Protein AF-A0A2N2PK06-F1 (afdb_monomer)

Mean predicted aligned error: 3.9 Å

Structure (mmCIF, N/CA/C/O backbone):
data_AF-A0A2N2PK06-F1
#
_entry.id   AF-A0A2N2PK06-F1
#
loop_
_atom_site.group_PDB
_atom_site.id
_atom_site.type_symbol
_atom_site.label_atom_id
_atom_site.label_alt_id
_atom_site.label_comp_id
_atom_site.label_asym_id
_atom_site.label_entity_id
_atom_site.label_seq_id
_atom_site.pdbx_PDB_ins_code
_atom_site.Cartn_x
_atom_site.Cartn_y
_atom_site.Cartn_z
_atom_site.occupancy
_atom_site.B_iso_or_equiv
_atom_site.auth_seq_id
_atom_site.auth_comp_id
_atom_site.auth_asym_id
_atom_site.auth_atom_id
_atom_site.pdbx_PDB_model_num
ATOM 1 N N . MET A 1 1 ? -6.862 0.614 -22.448 1.00 56.81 1 MET A N 1
ATOM 2 C CA . MET A 1 1 ? -7.844 0.444 -21.357 1.00 56.81 1 MET A CA 1
ATOM 3 C C . MET A 1 1 ? -7.690 1.658 -20.465 1.00 56.81 1 MET A C 1
ATOM 5 O O . MET A 1 1 ? -6.558 2.108 -20.340 1.00 56.81 1 MET A O 1
ATOM 9 N N . MET A 1 2 ? -8.774 2.258 -19.974 1.00 68.62 2 MET A N 1
ATOM 10 C CA . MET A 1 2 ? -8.626 3.458 -19.142 1.00 68.62 2 MET A CA 1
ATOM 11 C C . MET A 1 2 ? -8.129 3.042 -17.756 1.00 68.62 2 MET A C 1
ATOM 13 O O . MET A 1 2 ? -8.439 1.945 -17.298 1.00 68.62 2 MET A O 1
ATOM 17 N N . ILE A 1 3 ? -7.383 3.913 -17.079 1.00 75.50 3 ILE A N 1
ATOM 18 C CA . ILE A 1 3 ? -6.838 3.618 -15.745 1.00 75.50 3 ILE A CA 1
ATOM 19 C C . ILE A 1 3 ? -7.927 3.256 -14.718 1.00 75.50 3 ILE A C 1
ATOM 21 O O . ILE A 1 3 ? -7.691 2.422 -13.856 1.00 75.50 3 ILE A O 1
ATOM 25 N N . TYR A 1 4 ? -9.139 3.799 -14.860 1.00 77.56 4 TYR A N 1
ATOM 26 C CA . TYR A 1 4 ? -10.282 3.465 -14.004 1.00 77.56 4 TYR A CA 1
ATOM 27 C C . TYR A 1 4 ? -10.732 2.005 -14.142 1.00 77.56 4 TYR A C 1
ATOM 29 O O . TYR A 1 4 ? -10.908 1.336 -13.131 1.00 77.56 4 TYR A O 1
ATOM 37 N N . ASP A 1 5 ? -10.823 1.480 -15.372 1.00 82.06 5 ASP A N 1
ATOM 38 C CA . ASP A 1 5 ? -11.193 0.073 -15.605 1.00 82.06 5 ASP A CA 1
ATOM 39 C C . ASP A 1 5 ? -10.172 -0.878 -14.950 1.00 82.06 5 ASP A C 1
ATOM 41 O O . ASP A 1 5 ? -10.513 -1.945 -14.446 1.00 82.06 5 ASP A O 1
ATOM 45 N N . LEU A 1 6 ? -8.901 -0.469 -14.951 1.00 85.69 6 LEU A N 1
ATOM 46 C CA . LEU A 1 6 ? -7.800 -1.219 -14.357 1.00 85.69 6 LEU A CA 1
ATOM 47 C C . LEU A 1 6 ? -7.782 -1.166 -12.823 1.00 85.69 6 LEU A C 1
ATOM 49 O O . LEU A 1 6 ? -7.367 -2.134 -12.189 1.00 85.69 6 LEU A O 1
ATOM 53 N N . LEU A 1 7 ? -8.209 -0.050 -12.228 1.00 89.62 7 LEU A N 1
ATOM 54 C CA . LEU A 1 7 ? -8.360 0.074 -10.777 1.00 89.62 7 LEU A CA 1
ATOM 55 C C . LEU A 1 7 ? -9.526 -0.783 -10.269 1.00 89.62 7 LEU A C 1
ATOM 57 O O . LEU A 1 7 ? -9.396 -1.422 -9.227 1.00 89.62 7 LEU A O 1
ATOM 61 N N . ASP A 1 8 ? -10.619 -0.865 -11.030 1.00 89.06 8 ASP A N 1
ATOM 62 C CA . ASP A 1 8 ? -11.722 -1.785 -10.735 1.00 89.06 8 ASP A CA 1
ATOM 63 C C . ASP A 1 8 ? -11.271 -3.250 -10.835 1.00 89.06 8 ASP A C 1
ATOM 65 O O . ASP A 1 8 ? -11.630 -4.078 -9.995 1.00 89.06 8 ASP A O 1
ATOM 69 N N . GLU A 1 9 ? -10.455 -3.592 -11.838 1.00 92.25 9 GLU A N 1
ATOM 70 C CA . GLU A 1 9 ? -9.854 -4.926 -11.942 1.00 92.25 9 GLU A CA 1
ATOM 71 C C . GLU A 1 9 ? -8.963 -5.234 -10.730 1.00 92.25 9 GLU A C 1
ATOM 73 O O . GLU A 1 9 ? -9.115 -6.291 -10.120 1.00 92.25 9 GLU A O 1
ATOM 78 N N . LEU A 1 10 ? -8.110 -4.286 -10.328 1.00 93.75 10 LEU A N 1
ATOM 79 C CA . LEU A 1 10 ? -7.227 -4.432 -9.168 1.00 93.75 10 LEU A CA 1
ATOM 80 C C . LEU A 1 10 ? -7.991 -4.631 -7.868 1.00 93.75 10 LEU A C 1
ATOM 82 O O . LEU A 1 10 ? -7.611 -5.474 -7.058 1.00 93.75 10 LEU A O 1
ATOM 86 N N . LYS A 1 11 ? -9.083 -3.890 -7.683 1.00 92.06 11 LYS A N 1
ATOM 87 C CA . LYS A 1 11 ? -9.961 -4.067 -6.531 1.00 92.06 11 LYS A CA 1
ATOM 88 C C . LYS A 1 11 ? -10.514 -5.492 -6.470 1.00 92.06 11 LYS A C 1
ATOM 90 O O . LYS A 1 11 ? -10.478 -6.109 -5.415 1.00 92.06 11 LYS A O 1
ATOM 95 N N . ASN A 1 12 ? -10.988 -6.034 -7.592 1.00 92.12 12 ASN A N 1
ATOM 96 C CA . ASN A 1 12 ? -11.491 -7.410 -7.630 1.00 92.12 12 ASN A CA 1
ATOM 97 C C . ASN A 1 12 ? -10.378 -8.432 -7.359 1.00 92.12 12 ASN A C 1
ATOM 99 O O . ASN A 1 12 ? -10.562 -9.344 -6.555 1.00 92.12 12 ASN A O 1
ATOM 103 N N . ASP A 1 13 ? -9.208 -8.255 -7.976 1.00 95.12 13 ASP A N 1
ATOM 104 C CA . ASP A 1 13 ? -8.059 -9.134 -7.753 1.00 95.12 13 ASP A CA 1
ATOM 105 C C . ASP A 1 13 ? -7.622 -9.164 -6.289 1.00 95.12 13 ASP A C 1
ATOM 107 O O . ASP A 1 13 ? -7.200 -10.207 -5.804 1.00 95.12 13 ASP A O 1
ATOM 111 N N . LEU A 1 14 ? -7.731 -8.043 -5.578 1.00 92.19 14 LEU A N 1
ATOM 112 C CA . LEU A 1 14 ? -7.381 -7.943 -4.164 1.00 92.19 14 LEU A CA 1
ATOM 113 C C . LEU A 1 14 ? -8.222 -8.876 -3.281 1.00 92.19 14 LEU A C 1
ATOM 115 O O . LEU A 1 14 ? -7.727 -9.369 -2.272 1.00 92.19 14 LEU A O 1
ATOM 119 N N . HIS A 1 15 ? -9.469 -9.148 -3.675 1.00 88.25 15 HIS A N 1
ATOM 120 C CA . HIS A 1 15 ? -10.349 -10.096 -2.988 1.00 88.25 15 HIS A CA 1
ATOM 121 C C . HIS A 1 15 ? -10.140 -11.549 -3.439 1.00 88.25 15 HIS A C 1
ATOM 123 O O . HIS A 1 15 ? -10.452 -12.479 -2.695 1.00 88.25 15 HIS A O 1
ATOM 129 N N . GLU A 1 16 ? -9.659 -11.763 -4.666 1.00 92.38 16 GLU A N 1
ATOM 130 C CA . GLU A 1 16 ? -9.544 -13.095 -5.273 1.00 92.38 16 GLU A CA 1
ATOM 131 C C . GLU A 1 16 ? -8.140 -13.707 -5.168 1.00 92.38 16 GLU A C 1
ATOM 133 O O . GLU A 1 16 ? -7.993 -14.932 -5.245 1.00 92.38 16 GLU A O 1
ATOM 138 N N . LEU A 1 17 ? -7.106 -12.876 -5.031 1.00 95.62 17 LEU A N 1
ATOM 139 C CA . LEU A 1 17 ? -5.709 -13.276 -5.122 1.00 95.62 17 LEU A CA 1
ATOM 140 C C . LEU A 1 17 ? -4.972 -13.077 -3.802 1.00 95.62 17 LEU A C 1
ATOM 142 O O . LEU A 1 17 ? -5.026 -12.032 -3.166 1.00 95.62 17 LEU A O 1
ATOM 146 N N . GLU A 1 18 ? -4.160 -14.073 -3.469 1.00 95.31 18 GLU A N 1
ATOM 147 C CA . GLU A 1 18 ? -3.148 -13.947 -2.425 1.00 95.31 18 GLU A CA 1
ATOM 148 C C . GLU A 1 18 ? -2.080 -12.903 -2.821 1.00 95.31 18 GLU A C 1
ATOM 150 O O . GLU A 1 18 ? -1.787 -12.753 -4.016 1.00 95.31 18 GLU A O 1
ATOM 155 N N . PRO A 1 19 ? -1.405 -12.254 -1.852 1.00 95.19 19 PRO A N 1
ATOM 156 C CA . PRO A 1 19 ? -0.449 -11.171 -2.113 1.00 95.19 19 PRO A CA 1
ATOM 157 C C . PRO A 1 19 ? 0.627 -11.488 -3.167 1.00 95.19 19 PRO A C 1
ATOM 159 O O . PRO A 1 19 ? 0.918 -10.670 -4.040 1.00 95.19 19 PRO A O 1
ATOM 162 N N . ASP A 1 20 ? 1.197 -12.698 -3.137 1.00 96.19 20 ASP A N 1
ATOM 163 C CA . ASP A 1 20 ? 2.213 -13.128 -4.111 1.00 96.19 20 ASP A CA 1
ATOM 164 C C . ASP A 1 20 ? 1.641 -13.260 -5.535 1.00 96.19 20 ASP A C 1
ATOM 166 O O . ASP A 1 20 ? 2.325 -12.968 -6.520 1.00 96.19 20 ASP A O 1
ATOM 170 N N . ALA A 1 21 ? 0.389 -13.712 -5.658 1.00 97.75 21 ALA A N 1
ATOM 171 C CA . ALA A 1 21 ? -0.287 -13.872 -6.942 1.00 97.75 21 ALA A CA 1
ATOM 172 C C . ALA A 1 21 ? -0.714 -12.518 -7.523 1.00 97.75 21 ALA A C 1
ATOM 174 O O . ALA A 1 21 ? -0.578 -12.310 -8.732 1.00 97.7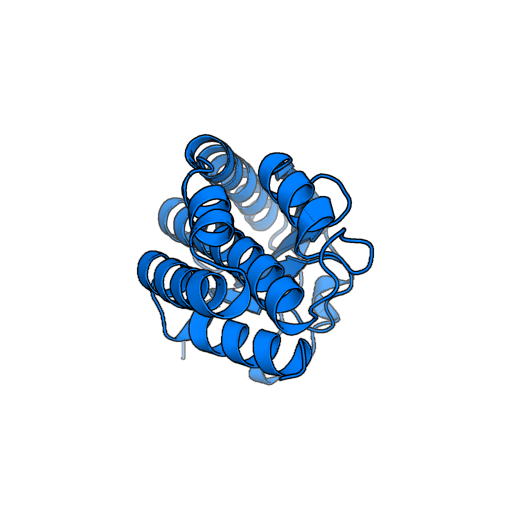5 21 ALA A O 1
ATOM 175 N N . LEU A 1 22 ? -1.152 -11.593 -6.662 1.00 97.38 22 LEU A N 1
ATOM 176 C CA . LEU A 1 22 ? -1.436 -10.207 -7.022 1.00 97.38 22 LEU A CA 1
ATOM 177 C C . LEU A 1 22 ? -0.188 -9.543 -7.621 1.00 97.38 22 LEU A C 1
ATOM 179 O O . LEU A 1 22 ? -0.215 -9.072 -8.759 1.00 97.38 22 LEU A O 1
ATOM 183 N N . GLU A 1 23 ? 0.946 -9.587 -6.912 1.00 97.62 23 GLU A N 1
ATOM 184 C CA . GLU A 1 23 ? 2.202 -9.017 -7.418 1.00 97.62 23 GLU A CA 1
ATOM 185 C C . GLU A 1 23 ? 2.642 -9.659 -8.739 1.00 97.62 23 GLU A C 1
ATOM 187 O O . GLU A 1 23 ? 3.086 -8.951 -9.643 1.00 97.62 23 GLU A O 1
ATOM 192 N N . ALA A 1 24 ? 2.500 -10.980 -8.884 1.00 98.12 24 ALA A N 1
ATOM 193 C CA . ALA A 1 24 ? 2.868 -11.676 -10.114 1.00 98.12 24 ALA A CA 1
ATOM 194 C C . ALA A 1 24 ? 2.003 -11.258 -11.317 1.00 98.12 24 ALA A C 1
ATOM 196 O O . ALA A 1 24 ? 2.538 -11.088 -12.417 1.00 98.12 24 ALA A O 1
ATOM 197 N N . LYS A 1 25 ? 0.690 -11.065 -11.121 1.00 98.19 25 LYS A N 1
ATOM 198 C CA . LYS A 1 25 ? -0.225 -10.603 -12.178 1.00 98.19 25 LYS A CA 1
ATOM 199 C C . LYS A 1 25 ? 0.197 -9.228 -12.697 1.00 98.19 25 LYS A C 1
ATOM 201 O O . LYS A 1 25 ? 0.384 -9.051 -13.901 1.00 98.19 25 LYS A O 1
ATOM 206 N N . TYR A 1 26 ? 0.401 -8.278 -11.788 1.00 98.12 26 TYR A N 1
ATOM 207 C CA . TYR A 1 26 ? 0.741 -6.905 -12.160 1.00 98.12 26 TYR A CA 1
ATOM 208 C C . TYR A 1 26 ? 2.190 -6.737 -12.621 1.00 98.12 26 TYR A C 1
ATOM 210 O O . TYR A 1 26 ? 2.461 -5.881 -13.462 1.00 98.12 26 TYR A O 1
ATOM 218 N N . HIS A 1 27 ? 3.105 -7.601 -12.177 1.00 98.38 27 HIS A N 1
ATOM 219 C CA . HIS A 1 27 ? 4.428 -7.711 -12.787 1.00 98.38 27 HIS A CA 1
ATOM 220 C C . HIS A 1 27 ? 4.324 -8.079 -14.270 1.00 98.38 27 HIS A C 1
ATOM 222 O O . HIS A 1 27 ? 4.915 -7.396 -15.099 1.00 98.38 27 HIS A O 1
ATOM 228 N N . GLY A 1 28 ? 3.554 -9.121 -14.611 1.00 98.19 28 GLY A N 1
ATOM 229 C CA . GLY A 1 28 ? 3.358 -9.539 -16.004 1.00 98.19 28 GLY A CA 1
ATOM 230 C C . GLY A 1 28 ? 2.741 -8.434 -16.864 1.00 98.19 28 GLY A C 1
ATOM 231 O O . GLY A 1 28 ? 3.217 -8.165 -17.961 1.00 98.19 28 GLY A O 1
ATOM 232 N N . MET A 1 29 ? 1.753 -7.715 -16.325 1.00 96.81 29 MET A N 1
ATOM 233 C CA . MET A 1 29 ? 1.171 -6.547 -16.995 1.00 96.81 29 MET A CA 1
ATOM 234 C C . MET A 1 29 ? 2.213 -5.448 -17.252 1.00 96.81 29 MET A C 1
ATOM 236 O O . MET A 1 29 ? 2.288 -4.908 -18.353 1.00 96.81 29 MET A O 1
ATOM 240 N N . ALA A 1 30 ? 3.055 -5.134 -16.263 1.00 97.50 30 ALA A N 1
ATOM 241 C CA . ALA A 1 30 ? 4.141 -4.174 -16.438 1.00 97.50 30 ALA A CA 1
ATOM 242 C C . ALA A 1 30 ? 5.208 -4.670 -17.432 1.00 97.50 30 ALA A C 1
ATOM 244 O O . ALA A 1 30 ? 5.785 -3.859 -18.156 1.00 97.50 30 ALA A O 1
ATOM 245 N N . GLU A 1 31 ? 5.482 -5.975 -17.503 1.00 97.88 31 GLU A N 1
ATOM 246 C CA . GLU A 1 31 ? 6.389 -6.544 -18.508 1.00 97.88 31 GLU A CA 1
ATOM 247 C C . GLU A 1 31 ? 5.849 -6.366 -19.928 1.00 97.88 31 GLU A C 1
ATOM 249 O O . GLU A 1 31 ? 6.617 -5.995 -20.820 1.00 97.88 31 GLU A O 1
ATOM 254 N N . ASP A 1 32 ? 4.553 -6.602 -20.122 1.00 97.00 32 ASP A N 1
ATOM 255 C CA . ASP A 1 32 ? 3.893 -6.522 -21.424 1.00 97.00 32 ASP A CA 1
ATOM 256 C C . ASP A 1 32 ? 3.738 -5.070 -21.909 1.00 97.00 32 ASP A C 1
ATOM 258 O O . ASP A 1 32 ? 4.026 -4.778 -23.073 1.00 97.00 32 ASP A O 1
ATOM 262 N N . GLU A 1 33 ? 3.338 -4.153 -21.022 1.00 95.38 33 GLU A N 1
ATOM 263 C CA . GLU A 1 33 ? 2.988 -2.772 -21.388 1.00 95.38 33 GLU A CA 1
ATOM 264 C C . GLU A 1 33 ? 4.160 -1.784 -21.231 1.00 95.38 33 GLU A C 1
ATOM 266 O O . GLU A 1 33 ? 4.342 -0.897 -22.064 1.00 95.38 33 GLU A O 1
ATOM 271 N N . ALA A 1 34 ? 4.992 -1.940 -20.194 1.00 95.31 34 ALA A N 1
ATOM 272 C CA . ALA A 1 34 ? 6.128 -1.051 -19.905 1.00 95.31 34 ALA A CA 1
ATOM 273 C C . ALA A 1 34 ? 7.497 -1.683 -20.225 1.00 95.31 34 ALA A C 1
ATOM 275 O O . ALA A 1 34 ? 8.536 -1.011 -20.220 1.00 95.31 34 ALA A O 1
ATOM 276 N N . GLY A 1 35 ? 7.522 -2.979 -20.538 1.00 97.19 35 GLY A N 1
ATOM 277 C CA . GLY A 1 35 ? 8.720 -3.725 -20.888 1.00 97.19 35 GLY A CA 1
ATOM 278 C C . GLY A 1 35 ? 9.453 -4.329 -19.686 1.00 97.19 35 GLY A C 1
ATOM 279 O O . GLY A 1 35 ? 9.574 -3.734 -18.612 1.00 97.19 35 GLY A O 1
ATOM 280 N N . GLU A 1 36 ? 10.071 -5.491 -19.926 1.00 97.69 36 GLU A N 1
ATOM 281 C CA . GLU A 1 36 ? 10.812 -6.310 -18.944 1.00 97.69 36 GLU A CA 1
ATOM 282 C C . GLU A 1 36 ? 11.777 -5.504 -18.060 1.00 97.69 36 GLU A C 1
ATOM 284 O O . GLU A 1 36 ? 11.923 -5.756 -16.866 1.00 97.69 36 GLU A O 1
ATOM 289 N N . LYS A 1 37 ? 12.446 -4.495 -18.627 1.00 97.75 37 LYS A N 1
ATOM 290 C CA . LYS A 1 37 ? 13.409 -3.681 -17.880 1.00 97.75 37 LYS A CA 1
ATOM 291 C C . LYS A 1 37 ? 12.747 -2.876 -16.757 1.00 97.75 37 LYS A C 1
ATOM 293 O O . LYS A 1 37 ? 13.350 -2.756 -15.691 1.00 97.75 37 LYS A O 1
ATOM 298 N N . ILE A 1 38 ? 11.578 -2.285 -17.009 1.00 97.38 38 ILE A N 1
ATOM 299 C CA . ILE A 1 38 ? 10.876 -1.450 -16.026 1.00 97.38 38 ILE A CA 1
ATOM 300 C C . ILE A 1 38 ? 10.214 -2.345 -14.980 1.00 97.38 38 ILE A C 1
ATOM 302 O O . ILE A 1 38 ? 10.416 -2.121 -13.788 1.00 97.38 38 ILE A O 1
ATOM 306 N N . ALA A 1 39 ? 9.527 -3.405 -15.410 1.00 98.38 39 ALA A N 1
ATOM 307 C CA . ALA A 1 39 ? 8.930 -4.385 -14.504 1.00 98.38 39 ALA A CA 1
ATOM 308 C C . ALA A 1 39 ? 9.970 -4.981 -13.543 1.00 98.38 39 ALA A C 1
ATOM 310 O O . ALA A 1 39 ? 9.797 -4.939 -12.325 1.00 98.38 39 ALA A O 1
ATOM 311 N N . LYS A 1 40 ? 11.127 -5.398 -14.071 1.00 98.19 40 LYS A N 1
ATOM 312 C CA . LYS A 1 40 ? 12.237 -5.887 -13.252 1.00 98.19 40 LYS A CA 1
ATOM 313 C C . LYS A 1 40 ? 12.798 -4.825 -12.309 1.00 98.19 40 LYS A C 1
ATOM 315 O O . LYS A 1 40 ? 13.118 -5.137 -11.168 1.00 98.19 40 LYS A O 1
ATOM 320 N N . GLN A 1 41 ? 12.919 -3.574 -12.761 1.00 98.25 41 GLN A N 1
ATOM 321 C CA . GLN A 1 41 ? 13.358 -2.480 -11.893 1.00 98.25 41 GLN A CA 1
ATOM 322 C C . GLN A 1 41 ? 12.428 -2.324 -10.686 1.00 98.25 41 GLN A C 1
ATOM 324 O O . GLN A 1 41 ? 12.923 -2.075 -9.590 1.00 98.25 41 GLN A O 1
ATOM 329 N N . ILE A 1 42 ? 11.113 -2.451 -10.883 1.00 98.44 42 ILE A N 1
ATOM 330 C CA . ILE A 1 42 ? 10.134 -2.408 -9.794 1.00 98.44 42 ILE A CA 1
ATOM 331 C C . ILE A 1 42 ? 10.292 -3.637 -8.898 1.00 98.44 42 ILE A C 1
ATOM 333 O O . ILE A 1 42 ? 10.399 -3.475 -7.686 1.00 98.44 42 ILE A O 1
ATOM 337 N N . ALA A 1 43 ? 10.360 -4.841 -9.472 1.00 98.38 43 ALA A N 1
ATOM 338 C CA . ALA A 1 43 ? 10.486 -6.099 -8.731 1.00 98.38 43 ALA A CA 1
ATOM 339 C C . ALA A 1 43 ? 11.749 -6.162 -7.853 1.00 98.38 43 ALA A C 1
ATO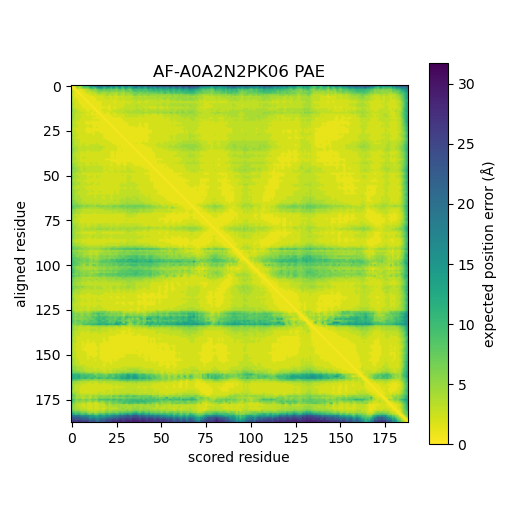M 341 O O . ALA A 1 43 ? 11.706 -6.672 -6.735 1.00 98.38 43 ALA A O 1
ATOM 342 N N . ASP A 1 44 ? 12.863 -5.597 -8.329 1.00 98.38 44 ASP A N 1
ATOM 343 C CA . ASP A 1 44 ? 14.143 -5.560 -7.613 1.00 98.38 44 ASP A CA 1
ATOM 344 C C . ASP A 1 44 ? 14.130 -4.598 -6.398 1.00 98.38 44 ASP A C 1
ATOM 346 O O . ASP A 1 44 ? 15.071 -4.599 -5.597 1.00 98.38 44 ASP A O 1
ATOM 350 N N . ILE A 1 45 ? 13.089 -3.769 -6.226 1.00 98.50 45 ILE A N 1
ATOM 351 C CA . ILE A 1 45 ? 12.936 -2.922 -5.033 1.00 98.50 45 ILE A CA 1
ATOM 352 C C . ILE A 1 45 ? 12.568 -3.807 -3.841 1.00 98.50 45 ILE A C 1
ATOM 354 O O . ILE A 1 45 ? 11.489 -4.408 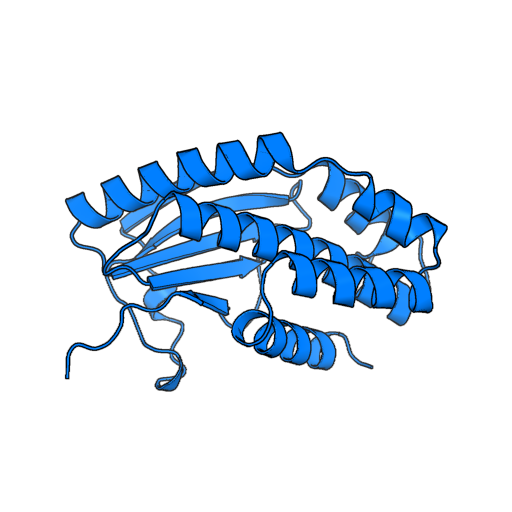-3.805 1.00 98.50 45 ILE A O 1
ATOM 358 N N . SER A 1 46 ? 13.452 -3.837 -2.841 1.00 97.75 46 SER A N 1
ATOM 359 C CA . SER A 1 46 ? 13.171 -4.495 -1.565 1.00 97.75 46 SER A CA 1
ATOM 360 C C . SER A 1 46 ? 12.056 -3.771 -0.821 1.00 97.75 46 SER A C 1
ATOM 362 O O . SER A 1 46 ? 12.114 -2.555 -0.647 1.00 97.75 46 SER A O 1
ATOM 364 N N . VAL A 1 47 ? 11.086 -4.542 -0.336 1.00 97.69 47 VAL A N 1
ATOM 365 C CA . VAL A 1 47 ? 9.968 -4.061 0.490 1.00 97.69 47 VAL A CA 1
ATOM 366 C C . VAL A 1 47 ? 10.075 -4.522 1.944 1.00 97.69 47 VAL A C 1
ATOM 368 O O . VAL A 1 47 ? 9.183 -4.243 2.730 1.00 97.69 47 VAL A O 1
ATOM 371 N N . SER A 1 48 ? 11.160 -5.208 2.321 1.00 96.69 48 SER A N 1
ATOM 372 C CA . SER A 1 48 ? 11.322 -5.804 3.657 1.00 96.69 48 SER A CA 1
ATOM 373 C C . SER A 1 48 ? 11.140 -4.802 4.792 1.00 96.69 48 SER A C 1
ATOM 375 O O . SER A 1 48 ? 10.393 -5.063 5.728 1.00 96.69 48 SER A O 1
ATOM 377 N N . ASP A 1 49 ? 11.823 -3.664 4.692 1.00 97.06 49 ASP A N 1
ATOM 378 C CA . ASP A 1 49 ? 11.875 -2.675 5.767 1.00 97.06 49 ASP A CA 1
ATOM 379 C C . ASP A 1 49 ? 10.531 -1.950 5.851 1.00 97.06 49 ASP A C 1
ATOM 381 O O . ASP A 1 49 ? 9.941 -1.859 6.915 1.00 97.06 49 ASP A O 1
ATOM 385 N N . TYR A 1 50 ? 9.974 -1.581 4.697 1.00 98.00 50 TYR A N 1
ATOM 386 C CA . TYR A 1 50 ? 8.641 -0.992 4.603 1.00 98.00 50 TYR A CA 1
ATOM 387 C C . TYR A 1 50 ? 7.540 -1.904 5.140 1.00 98.00 50 TYR A C 1
ATOM 389 O O . TYR A 1 50 ? 6.664 -1.436 5.852 1.00 98.00 50 TYR A O 1
ATOM 397 N N . GLN A 1 51 ? 7.585 -3.204 4.838 1.00 97.38 51 GLN A N 1
ATOM 398 C CA . GLN A 1 51 ? 6.624 -4.158 5.386 1.00 97.38 51 GLN A CA 1
ATOM 399 C C . GLN A 1 51 ? 6.799 -4.314 6.902 1.00 97.38 51 GLN A C 1
ATOM 401 O O . GLN A 1 51 ? 5.805 -4.402 7.613 1.00 97.38 51 GLN A O 1
ATOM 406 N N . SER A 1 52 ? 8.038 -4.330 7.407 1.00 96.81 52 SER A N 1
ATOM 407 C CA . SER A 1 52 ? 8.292 -4.357 8.852 1.00 96.81 52 SER A CA 1
ATOM 408 C C . SER A 1 52 ? 7.713 -3.121 9.538 1.00 96.81 52 SER A C 1
ATOM 410 O O . SER A 1 52 ? 7.009 -3.252 10.535 1.00 96.81 52 SER A O 1
ATOM 412 N N . ASP A 1 53 ? 7.961 -1.941 8.975 1.00 97.81 53 ASP A N 1
ATOM 413 C CA . ASP A 1 53 ? 7.458 -0.681 9.514 1.00 97.81 53 ASP A CA 1
ATOM 414 C C . ASP A 1 53 ? 5.921 -0.599 9.408 1.00 97.81 53 ASP A C 1
ATOM 416 O O . ASP A 1 53 ? 5.271 -0.091 10.318 1.00 97.81 53 ASP A O 1
ATOM 420 N N . LEU A 1 54 ? 5.318 -1.155 8.344 1.00 98.00 54 LEU A N 1
ATOM 421 C CA . LEU A 1 54 ? 3.860 -1.301 8.222 1.00 98.00 54 LEU A CA 1
ATOM 422 C C . LEU A 1 54 ? 3.297 -2.164 9.353 1.00 98.00 54 LEU A C 1
ATOM 424 O O . LEU A 1 54 ? 2.273 -1.805 9.923 1.00 98.00 54 LEU A O 1
ATOM 428 N N . CYS A 1 55 ? 3.945 -3.284 9.690 1.00 96.75 55 CYS A N 1
ATOM 429 C CA . CYS A 1 55 ? 3.513 -4.132 10.803 1.00 96.75 55 CYS A CA 1
ATOM 430 C C . CYS A 1 55 ? 3.557 -3.379 12.137 1.00 96.75 55 CYS A C 1
ATOM 432 O O . CYS A 1 55 ? 2.611 -3.472 12.923 1.00 96.75 55 CYS A O 1
ATOM 434 N N . ASP A 1 56 ? 4.636 -2.638 12.391 1.00 96.56 56 ASP A N 1
ATOM 435 C CA . ASP A 1 56 ? 4.818 -1.893 13.639 1.00 96.56 56 ASP A CA 1
ATOM 436 C C . ASP A 1 56 ? 3.812 -0.736 13.762 1.00 96.56 56 ASP A C 1
ATOM 438 O O . ASP A 1 56 ? 3.247 -0.519 14.836 1.00 96.56 56 ASP A O 1
ATOM 442 N N . ALA A 1 57 ? 3.557 -0.008 12.672 1.00 97.88 57 ALA A N 1
ATOM 443 C CA . ALA A 1 57 ? 2.584 1.084 12.636 1.00 97.88 57 ALA A CA 1
ATOM 444 C C . ALA A 1 57 ? 1.135 0.574 12.714 1.00 97.88 57 ALA A C 1
ATOM 446 O O . ALA A 1 57 ? 0.349 1.098 13.500 1.00 97.88 57 ALA A O 1
ATOM 447 N N . LEU A 1 58 ? 0.795 -0.497 11.987 1.00 97.62 58 LEU A N 1
ATOM 448 C CA . LEU A 1 58 ? -0.527 -1.123 12.070 1.00 97.62 58 LEU A CA 1
ATOM 449 C C . LEU A 1 58 ? -0.805 -1.652 13.481 1.00 97.62 58 LEU A C 1
ATOM 451 O O . LEU A 1 58 ? -1.911 -1.490 13.981 1.00 97.62 58 LEU A O 1
ATOM 455 N N . SER A 1 59 ? 0.195 -2.238 14.148 1.00 96.44 59 SER A N 1
ATOM 456 C CA . SER A 1 59 ? 0.042 -2.698 15.534 1.00 96.44 59 SER A CA 1
ATOM 457 C C . SER A 1 59 ? -0.279 -1.539 16.484 1.00 96.44 59 SER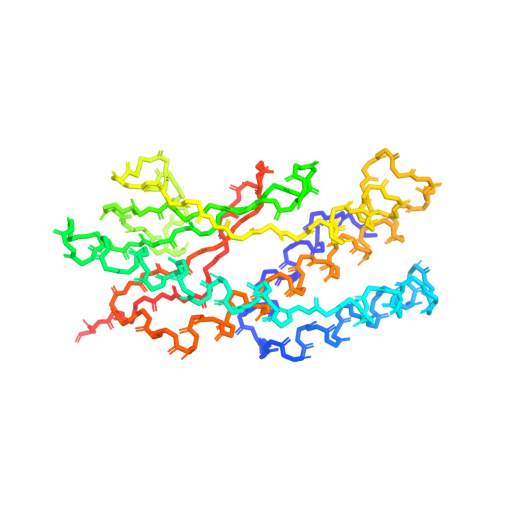 A C 1
ATOM 459 O O . SER A 1 59 ? -1.148 -1.679 17.337 1.00 96.44 59 SER A O 1
ATOM 461 N N . GLN A 1 60 ? 0.363 -0.380 16.306 1.00 97.12 60 GLN A N 1
ATOM 462 C CA . GLN A 1 60 ? 0.055 0.827 17.083 1.00 97.12 60 GLN A CA 1
ATOM 463 C C . GLN A 1 60 ? -1.347 1.369 16.778 1.00 97.12 60 GLN A C 1
ATOM 465 O O . GLN A 1 60 ? -2.068 1.737 17.699 1.00 97.12 60 GLN A O 1
ATOM 470 N N . ALA A 1 61 ? -1.757 1.375 15.507 1.00 97.75 61 ALA A N 1
ATOM 471 C CA . ALA A 1 61 ? -3.106 1.783 15.119 1.00 97.75 61 ALA A CA 1
ATOM 472 C C . ALA A 1 61 ? -4.180 0.849 15.704 1.00 97.75 61 ALA A C 1
ATOM 474 O O . ALA A 1 61 ? -5.233 1.311 16.126 1.00 97.75 61 ALA A O 1
ATOM 475 N N . MET A 1 62 ? -3.902 -0.456 15.785 1.00 96.31 62 MET A N 1
ATOM 476 C CA . MET A 1 62 ? -4.784 -1.430 16.435 1.00 96.31 62 MET A CA 1
ATOM 477 C C . MET A 1 62 ? -4.901 -1.203 17.944 1.00 96.31 62 MET A C 1
ATOM 479 O O . MET A 1 62 ? -5.997 -1.317 18.481 1.00 96.31 62 MET A O 1
ATOM 483 N N . GLU A 1 63 ? -3.795 -0.886 18.625 1.00 96.19 63 GLU A N 1
ATOM 484 C CA . GLU A 1 63 ? -3.824 -0.526 20.049 1.00 96.19 63 GLU A CA 1
ATOM 485 C C . GLU A 1 63 ? -4.671 0.734 20.279 1.00 96.19 63 GLU A C 1
ATOM 487 O O . GLU A 1 63 ? -5.534 0.735 21.153 1.00 96.19 63 GLU A O 1
ATOM 492 N N . ALA A 1 64 ? -4.495 1.766 19.447 1.00 96.56 64 ALA A N 1
ATOM 493 C CA . ALA A 1 64 ? -5.308 2.981 19.507 1.00 96.56 64 ALA A CA 1
ATOM 494 C C . ALA A 1 64 ? -6.797 2.703 19.229 1.00 96.56 64 ALA A C 1
ATOM 496 O O . ALA A 1 64 ? -7.664 3.224 19.927 1.00 96.56 64 ALA A O 1
ATOM 497 N N . ALA A 1 65 ? -7.101 1.845 18.251 1.00 96.06 65 ALA A N 1
ATOM 498 C CA . ALA A 1 65 ? -8.474 1.466 17.936 1.00 96.06 65 ALA A CA 1
ATOM 499 C C . ALA A 1 65 ? -9.163 0.732 19.097 1.00 96.06 65 ALA A C 1
ATOM 501 O O . ALA A 1 65 ? -10.326 1.011 19.376 1.00 96.06 65 ALA A O 1
ATOM 502 N N . ASP A 1 66 ? -8.463 -0.170 19.792 1.00 94.56 66 ASP A N 1
ATOM 503 C CA . ASP A 1 66 ? -9.005 -0.862 20.973 1.00 94.56 66 ASP A CA 1
ATOM 504 C C . ASP A 1 66 ? -9.238 0.109 22.143 1.00 94.56 66 ASP A C 1
ATOM 506 O O . ASP A 1 66 ? -10.289 0.062 22.787 1.00 94.56 66 ASP A O 1
ATOM 510 N N . ASP A 1 67 ? -8.296 1.029 22.383 1.00 94.62 67 ASP A N 1
ATOM 511 C CA . ASP A 1 67 ? -8.391 2.029 23.454 1.00 94.62 67 ASP A CA 1
ATOM 512 C C . ASP A 1 67 ? -9.579 2.991 23.253 1.00 94.62 67 ASP A C 1
ATOM 514 O O . ASP A 1 67 ? -10.284 3.314 24.217 1.00 94.62 67 ASP A O 1
ATOM 518 N N . GLU A 1 68 ? -9.833 3.408 22.009 1.00 92.69 68 GLU A N 1
ATOM 519 C CA . GLU A 1 68 ? -10.926 4.322 21.644 1.00 92.69 68 GLU A CA 1
ATOM 520 C C . GLU A 1 68 ? -12.237 3.592 21.279 1.00 92.69 68 GLU A C 1
ATOM 522 O O . GLU A 1 68 ? -13.281 4.224 21.113 1.00 92.69 68 GLU A O 1
ATOM 527 N N . GLY A 1 69 ? -12.226 2.256 21.198 1.00 93.12 69 GLY A N 1
ATOM 528 C CA . GLY A 1 69 ? -13.396 1.449 20.831 1.00 93.12 69 GLY A CA 1
ATOM 529 C C . GLY A 1 69 ? -13.849 1.640 19.380 1.00 93.12 69 GLY A C 1
ATOM 530 O O . GLY A 1 69 ? -15.049 1.628 19.112 1.00 93.12 69 GLY A O 1
ATOM 531 N N . CYS A 1 70 ? -12.896 1.850 18.475 1.00 95.19 70 CYS A N 1
ATOM 532 C CA . CYS A 1 70 ? -13.109 2.074 17.049 1.00 95.19 70 CYS A CA 1
ATOM 533 C C . CYS A 1 70 ? -13.334 0.768 16.276 1.00 95.19 70 CYS A C 1
ATOM 535 O O . CYS A 1 70 ? -12.913 -0.307 16.704 1.00 95.19 70 CYS A O 1
ATOM 537 N N . GLU A 1 71 ? -13.973 0.866 1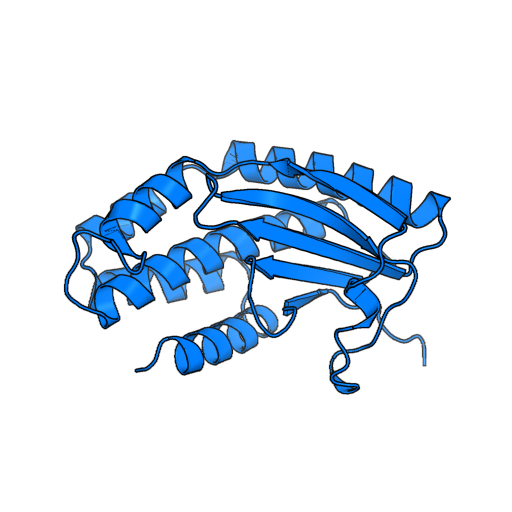5.110 1.00 94.62 71 GLU A N 1
ATOM 538 C CA . GLU A 1 71 ? -14.382 -0.296 14.307 1.00 94.62 71 GLU A CA 1
ATOM 539 C C . GLU A 1 71 ? -13.503 -0.513 13.067 1.00 94.62 71 GLU A C 1
ATOM 541 O O . GLU A 1 71 ? -13.465 -1.618 12.511 1.00 94.62 71 GLU A O 1
ATOM 546 N N . ALA A 1 72 ? -12.764 0.512 12.633 1.00 96.00 72 ALA A N 1
ATOM 547 C CA . ALA A 1 72 ? -11.993 0.451 11.401 1.00 96.00 72 ALA A CA 1
ATOM 548 C C . ALA A 1 72 ? -10.647 1.177 11.466 1.00 96.00 72 ALA A C 1
ATOM 550 O O . ALA A 1 72 ? -10.443 2.138 12.206 1.00 96.00 72 ALA A O 1
ATOM 551 N N . ILE A 1 73 ? -9.726 0.704 10.629 1.00 97.44 73 ILE A N 1
ATOM 552 C CA . ILE A 1 73 ? -8.447 1.342 10.335 1.00 97.44 73 ILE A CA 1
ATOM 553 C C . ILE A 1 73 ? -8.349 1.531 8.822 1.00 97.44 73 ILE A C 1
ATOM 555 O O . ILE A 1 73 ? -8.539 0.582 8.051 1.00 97.44 73 ILE A O 1
ATOM 559 N N . VAL A 1 74 ? -8.001 2.740 8.391 1.00 97.50 74 VAL A N 1
ATOM 560 C CA . VAL A 1 74 ? -7.745 3.069 6.986 1.00 97.50 74 VAL A CA 1
ATOM 561 C C . VAL A 1 74 ? -6.270 3.388 6.807 1.00 97.50 74 VAL A C 1
ATOM 563 O O . VAL A 1 74 ? -5.744 4.299 7.438 1.00 97.50 74 VAL A O 1
ATOM 566 N N . PHE A 1 75 ? -5.597 2.641 5.936 1.00 98.12 75 PHE A N 1
ATOM 567 C CA . PHE A 1 75 ? -4.257 2.980 5.475 1.00 98.12 75 PHE A CA 1
ATOM 568 C C . PHE A 1 75 ? -4.332 3.819 4.196 1.00 98.12 75 PHE A C 1
ATOM 570 O O . PHE A 1 75 ? -4.612 3.291 3.119 1.00 98.12 75 PHE A O 1
ATOM 577 N N . GLU A 1 76 ? -4.054 5.113 4.297 1.00 98.00 76 GLU A N 1
ATOM 578 C CA . GLU A 1 76 ? -3.917 5.988 3.132 1.00 98.00 76 GLU A CA 1
ATOM 579 C C . GLU A 1 76 ? -2.440 6.155 2.773 1.00 98.00 76 GLU A C 1
ATOM 581 O O . GLU A 1 76 ? -1.587 6.230 3.657 1.00 98.00 76 GLU A O 1
ATOM 586 N N . TYR A 1 77 ? -2.114 6.250 1.485 1.00 98.06 77 TYR A N 1
ATOM 587 C CA . TYR A 1 77 ? -0.779 6.649 1.045 1.00 98.06 77 TYR A CA 1
ATOM 588 C C . TYR A 1 77 ? -0.793 7.627 -0.134 1.00 98.06 77 TYR A C 1
ATOM 590 O O . TYR A 1 77 ? -1.611 7.541 -1.047 1.00 98.06 77 TYR A O 1
ATOM 598 N N . ASP A 1 78 ? 0.180 8.533 -0.161 1.00 96.75 78 ASP A N 1
ATOM 599 C CA . ASP A 1 78 ? 0.316 9.537 -1.215 1.00 96.75 78 ASP A CA 1
ATOM 600 C C . ASP A 1 78 ? 1.410 9.126 -2.213 1.00 96.75 78 ASP A C 1
ATOM 602 O O . ASP A 1 78 ? 2.611 9.185 -1.926 1.00 96.75 78 ASP A O 1
ATOM 606 N N . MET A 1 79 ? 0.991 8.724 -3.416 1.00 94.62 79 MET A N 1
ATOM 607 C CA . MET A 1 79 ? 1.886 8.269 -4.490 1.00 94.62 79 MET A CA 1
ATOM 608 C C . MET A 1 79 ? 2.873 9.343 -4.976 1.00 94.62 79 MET A C 1
ATOM 610 O O . MET A 1 79 ? 3.939 8.999 -5.506 1.00 94.62 79 MET A O 1
ATOM 614 N N . ASP A 1 80 ? 2.543 10.621 -4.789 1.00 90.94 80 ASP A N 1
ATOM 615 C CA . ASP A 1 80 ? 3.326 11.769 -5.245 1.00 90.94 80 ASP A CA 1
ATOM 616 C C . ASP A 1 80 ? 4.141 12.415 -4.109 1.00 90.94 80 ASP A C 1
ATOM 618 O O . ASP A 1 80 ? 5.160 13.067 -4.369 1.00 90.94 80 ASP A O 1
ATOM 622 N N . ALA A 1 81 ? 3.782 12.170 -2.845 1.00 93.75 81 ALA A N 1
ATOM 623 C CA . ALA A 1 81 ? 4.538 12.601 -1.670 1.00 93.75 81 ALA A CA 1
ATOM 624 C C . ALA A 1 81 ? 5.380 11.463 -1.075 1.00 93.75 81 ALA A C 1
ATOM 626 O O . ALA A 1 81 ? 5.146 10.981 0.031 1.00 93.75 81 ALA A O 1
ATOM 627 N N . ASP A 1 82 ? 6.425 11.055 -1.805 1.00 96.44 82 ASP A N 1
ATOM 628 C CA . ASP A 1 82 ? 7.399 10.044 -1.360 1.00 96.44 82 ASP A CA 1
ATOM 629 C C . ASP A 1 82 ? 6.782 8.655 -1.054 1.00 96.44 82 ASP A C 1
ATOM 631 O O . ASP A 1 82 ? 7.476 7.791 -0.509 1.00 96.44 82 ASP A O 1
ATOM 635 N N . TRP A 1 83 ? 5.531 8.396 -1.463 1.00 97.56 83 TRP A N 1
ATOM 636 C CA . TRP A 1 83 ? 4.781 7.198 -1.068 1.00 97.56 83 TRP A CA 1
ATOM 637 C C . TRP A 1 83 ? 4.627 7.111 0.455 1.00 97.56 83 TRP A C 1
ATOM 639 O O . TRP A 1 83 ? 4.780 6.037 1.044 1.00 97.56 83 TRP A O 1
ATOM 649 N N . ALA A 1 84 ? 4.457 8.269 1.097 1.00 98.06 84 ALA A N 1
ATOM 650 C CA . ALA A 1 84 ? 4.212 8.373 2.526 1.00 98.06 84 ALA A CA 1
ATOM 651 C C . ALA A 1 84 ? 2.821 7.831 2.851 1.00 98.06 84 ALA A C 1
ATOM 653 O O . ALA A 1 84 ? 1.883 8.077 2.096 1.00 98.06 84 ALA A O 1
ATOM 654 N N . GLY A 1 85 ? 2.724 7.064 3.935 1.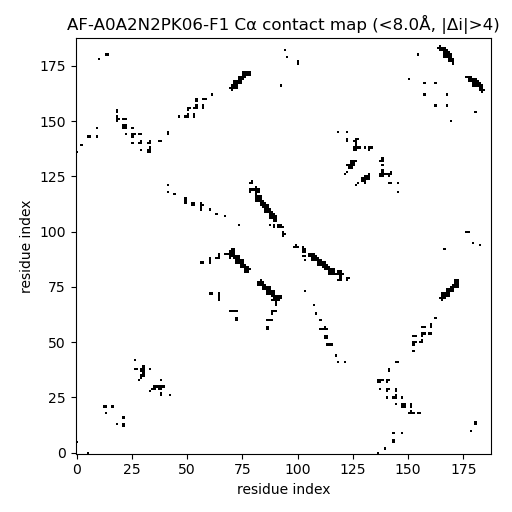00 98.00 85 GLY A N 1
ATOM 655 C CA . GLY A 1 85 ? 1.474 6.480 4.397 1.00 98.00 85 GLY A CA 1
ATOM 656 C C . GLY A 1 85 ? 1.048 6.997 5.763 1.00 98.00 85 GLY A C 1
ATOM 657 O O . GLY A 1 85 ? 1.886 7.432 6.554 1.00 98.00 85 GLY A O 1
ATOM 658 N N . TRP A 1 86 ? -0.243 6.880 6.042 1.00 98.25 86 TRP A N 1
ATOM 659 C CA . TRP A 1 86 ? -0.889 7.203 7.308 1.00 98.25 86 TRP A CA 1
ATOM 660 C C . TRP A 1 86 ? -1.908 6.126 7.653 1.00 98.25 86 TRP A C 1
ATOM 662 O O . TRP A 1 86 ? -2.528 5.536 6.769 1.00 98.25 86 TRP A O 1
ATOM 672 N N . PHE A 1 87 ? -2.067 5.869 8.946 1.00 98.25 87 PHE A N 1
ATOM 673 C CA . PHE A 1 87 ? -3.155 5.065 9.478 1.00 98.25 87 PHE A CA 1
ATOM 674 C C . PHE A 1 87 ? -4.146 5.984 10.184 1.00 98.25 87 PHE A C 1
ATOM 676 O O . PHE A 1 87 ? -3.782 6.668 11.140 1.00 98.25 87 PHE A O 1
ATOM 683 N N . TYR A 1 88 ? -5.389 5.959 9.725 1.00 97.88 88 TYR A N 1
ATOM 684 C CA . TYR A 1 88 ? -6.513 6.644 10.348 1.00 97.88 88 TYR A CA 1
ATOM 685 C C . TYR A 1 88 ? -7.349 5.632 11.119 1.00 97.88 88 TYR A C 1
ATOM 687 O O . TYR A 1 88 ? -7.701 4.578 10.583 1.00 97.88 88 TYR A O 1
ATOM 695 N N . VAL A 1 89 ? -7.631 5.940 12.381 1.00 97.56 89 VAL A N 1
ATOM 696 C CA . VAL A 1 89 ? -8.453 5.109 13.263 1.00 97.56 89 VAL A CA 1
ATOM 697 C C . VAL A 1 89 ? -9.862 5.691 13.292 1.00 97.56 89 VAL A C 1
ATOM 699 O O . VAL A 1 89 ? -10.060 6.827 13.724 1.00 97.56 89 VAL A O 1
ATOM 702 N N . CYS A 1 90 ? -10.833 4.922 12.808 1.00 96.44 90 CYS A N 1
ATOM 703 C CA . CYS A 1 90 ? -12.192 5.386 12.547 1.00 96.44 90 CYS A CA 1
ATOM 704 C C . CYS A 1 90 ? -13.182 4.727 13.511 1.00 96.44 90 CYS A C 1
ATOM 706 O O . CYS A 1 90 ? -13.246 3.496 13.611 1.00 96.44 90 CYS A O 1
ATOM 708 N N . GLY A 1 91 ? -13.959 5.561 14.207 1.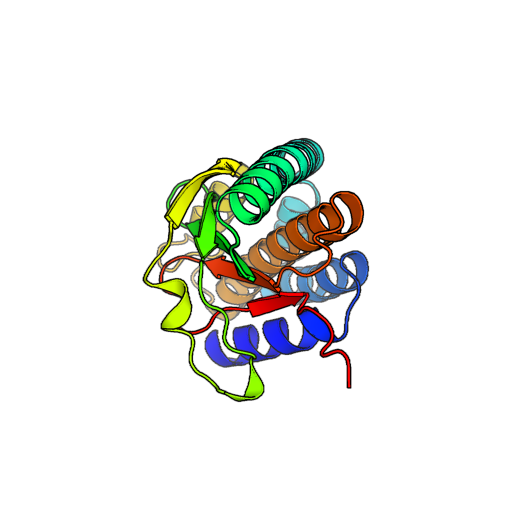00 93.12 91 GLY A N 1
ATOM 709 C CA . GLY A 1 91 ? -14.958 5.116 15.178 1.00 93.12 91 GLY A CA 1
ATOM 710 C C . GLY A 1 91 ? -16.103 4.334 14.541 1.00 93.12 91 GLY A C 1
ATOM 711 O O . GLY A 1 91 ? -16.507 3.307 15.077 1.00 93.12 91 GLY A O 1
ATOM 712 N N . ASP A 1 92 ? -16.577 4.796 13.385 1.00 90.50 92 ASP A N 1
ATOM 713 C CA . ASP A 1 92 ? -17.658 4.166 12.632 1.00 90.50 92 ASP A CA 1
ATOM 714 C C . ASP A 1 92 ? -17.109 3.286 11.501 1.00 90.50 92 ASP A C 1
ATOM 716 O O . ASP A 1 92 ? -16.042 3.549 10.941 1.00 90.50 92 ASP A O 1
ATOM 720 N N . TYR A 1 93 ? -17.878 2.266 11.115 1.00 92.81 93 TYR A N 1
ATOM 721 C CA . TYR A 1 93 ? -17.601 1.461 9.934 1.00 92.81 93 TYR A CA 1
ATOM 722 C C . TYR A 1 93 ? -18.870 1.122 9.143 1.00 92.81 93 TYR A C 1
ATOM 724 O O . TYR A 1 93 ? -19.880 0.683 9.698 1.00 92.81 93 TYR A O 1
ATOM 732 N N . ALA A 1 94 ? -18.807 1.258 7.813 1.00 90.88 94 ALA A N 1
ATOM 733 C CA . ALA A 1 94 ? -19.837 0.749 6.914 1.00 90.88 94 ALA A CA 1
ATOM 734 C C . ALA A 1 94 ? -19.282 -0.312 5.951 1.00 90.88 94 ALA A C 1
ATOM 736 O O . ALA A 1 94 ? -18.356 -0.074 5.164 1.00 90.88 94 ALA A O 1
ATOM 737 N N . HIS A 1 95 ? -19.926 -1.483 5.973 1.00 87.44 95 HIS A N 1
ATOM 738 C CA . HIS A 1 95 ? -19.658 -2.573 5.038 1.00 87.44 95 HIS A CA 1
ATOM 739 C C . HIS A 1 95 ? -19.777 -2.124 3.585 1.00 87.44 95 HIS A C 1
ATOM 741 O O . HIS A 1 95 ? -20.634 -1.311 3.227 1.00 87.44 95 HIS A O 1
ATOM 747 N N . GLU A 1 96 ? -18.983 -2.747 2.715 1.00 85.56 96 GLU A N 1
ATOM 748 C CA . GLU A 1 96 ? -18.927 -2.391 1.295 1.00 85.56 96 GLU A CA 1
ATOM 749 C C . GLU A 1 96 ? -20.305 -2.414 0.604 1.00 85.56 96 GLU A C 1
ATOM 751 O O . GLU A 1 96 ? -20.601 -1.563 -0.234 1.00 85.56 96 GLU A O 1
ATOM 756 N N . ALA A 1 97 ? -21.191 -3.338 0.994 1.00 84.31 97 ALA A N 1
ATOM 757 C CA . ALA A 1 97 ? -22.541 -3.449 0.437 1.00 84.31 97 ALA A CA 1
ATOM 758 C C . ALA A 1 97 ? -23.418 -2.197 0.650 1.00 84.31 97 ALA A C 1
ATOM 760 O O . ALA A 1 97 ? -24.409 -2.018 -0.066 1.00 84.31 97 ALA A O 1
ATOM 761 N N . VAL A 1 98 ? -23.080 -1.352 1.630 1.00 84.81 98 VAL A N 1
ATOM 762 C CA . VAL A 1 98 ? -23.775 -0.090 1.922 1.00 84.81 98 VAL A CA 1
ATOM 763 C C . VAL A 1 98 ? -23.345 1.018 0.950 1.00 84.81 98 VAL A C 1
ATOM 765 O O . VAL A 1 98 ? -24.137 1.923 0.695 1.00 84.81 98 VAL A O 1
ATOM 768 N N . ALA A 1 99 ? -22.158 0.892 0.339 1.00 83.00 99 ALA A N 1
ATOM 769 C CA . ALA A 1 99 ? -21.563 1.869 -0.578 1.00 83.00 99 ALA A CA 1
ATOM 770 C C . ALA A 1 99 ? -21.513 3.295 0.005 1.00 83.00 99 ALA A C 1
ATOM 772 O O . ALA A 1 99 ? -21.769 4.272 -0.700 1.00 83.00 99 ALA A O 1
ATOM 773 N N . ASP A 1 100 ? -21.218 3.375 1.300 1.00 87.75 100 ASP A N 1
ATOM 774 C CA . ASP A 1 100 ? -20.994 4.603 2.051 1.00 87.75 100 ASP A CA 1
ATOM 775 C C . ASP A 1 100 ? -19.553 4.552 2.563 1.00 87.75 100 ASP A C 1
ATOM 777 O O . ASP A 1 100 ? -19.209 3.629 3.299 1.00 87.75 100 ASP A O 1
ATOM 781 N N . ASP A 1 101 ? -18.712 5.476 2.104 1.00 87.50 101 ASP A N 1
ATOM 782 C CA . ASP A 1 101 ? -17.305 5.596 2.512 1.00 87.50 101 ASP A CA 1
ATOM 783 C C . ASP A 1 101 ? -17.087 6.832 3.403 1.00 87.50 101 ASP A C 1
ATOM 785 O O . ASP A 1 101 ? -16.002 6.991 3.958 1.00 87.50 101 ASP A O 1
ATOM 789 N N . ASP A 1 102 ? -18.128 7.651 3.622 1.00 90.06 102 ASP A N 1
ATOM 790 C CA . ASP A 1 102 ? -18.052 8.885 4.416 1.00 90.06 102 ASP A CA 1
ATOM 791 C C . ASP A 1 102 ? -17.768 8.583 5.907 1.00 90.06 102 ASP A C 1
ATOM 793 O O . ASP A 1 102 ? -17.355 9.465 6.655 1.00 90.06 102 ASP A O 1
ATOM 797 N N . TRP A 1 103 ? -17.936 7.329 6.357 1.00 90.06 103 TRP A N 1
ATOM 798 C CA . TRP A 1 103 ? -17.556 6.890 7.711 1.00 90.06 103 TRP A CA 1
ATOM 799 C C . TRP A 1 103 ? -16.060 7.052 8.002 1.00 90.06 103 TRP A C 1
ATOM 801 O O . TRP A 1 103 ? -15.675 7.113 9.166 1.00 90.06 103 TRP A O 1
ATOM 811 N N . ALA A 1 104 ? -15.217 7.116 6.968 1.00 90.62 104 ALA A N 1
ATOM 812 C CA . ALA A 1 104 ? -13.777 7.291 7.118 1.00 90.62 104 ALA A CA 1
ATOM 813 C C . ALA A 1 104 ? -13.332 8.766 7.138 1.00 90.62 104 ALA A C 1
ATOM 815 O O . ALA A 1 104 ? -12.161 9.039 7.404 1.00 90.62 104 ALA A O 1
ATOM 816 N N . ASP A 1 105 ? -14.234 9.716 6.859 1.00 88.50 105 ASP A N 1
ATOM 817 C CA . ASP A 1 105 ? -13.899 11.147 6.803 1.00 88.50 105 ASP A CA 1
ATOM 818 C C . ASP A 1 105 ? -13.564 11.717 8.190 1.00 88.50 105 ASP A C 1
ATOM 820 O O . ASP A 1 105 ? -12.729 12.618 8.322 1.00 88.50 105 ASP A O 1
ATOM 824 N N . GLU A 1 106 ? -14.220 11.197 9.229 1.00 89.88 106 GLU A N 1
ATOM 825 C CA . GLU A 1 106 ? -13.950 11.528 10.626 1.00 89.88 106 GLU A CA 1
ATOM 826 C C . GLU A 1 106 ? -13.143 10.388 11.267 1.00 89.88 106 GLU A C 1
ATOM 828 O O . GLU A 1 106 ? -13.525 9.220 11.224 1.00 89.88 106 GLU A O 1
ATOM 833 N N . HIS A 1 107 ? -11.996 10.729 11.854 1.00 93.88 107 HIS A N 1
ATOM 834 C CA . HIS A 1 107 ? -11.118 9.785 12.542 1.00 93.88 107 HIS A CA 1
ATOM 835 C C . HIS A 1 107 ? -10.740 10.319 13.922 1.00 93.88 107 HIS A C 1
ATOM 837 O O . HIS A 1 107 ? -10.593 11.528 14.122 1.00 93.88 107 HIS A O 1
ATOM 843 N N . GLU A 1 108 ? -10.578 9.397 14.867 1.00 95.06 108 GLU A N 1
ATOM 844 C CA . GLU A 1 108 ? -10.236 9.700 16.258 1.00 95.06 108 GLU A CA 1
ATOM 845 C C . GLU A 1 108 ? -8.724 9.881 16.433 1.00 95.06 108 GLU A C 1
ATOM 847 O O . GLU A 1 108 ? -8.278 10.749 17.183 1.00 95.06 108 GLU A O 1
ATOM 852 N N . GLU A 1 109 ? -7.929 9.107 15.688 1.00 95.94 109 GLU A N 1
ATOM 853 C CA . GLU A 1 109 ? -6.467 9.162 15.715 1.00 95.94 109 GLU A CA 1
ATOM 854 C C . GLU A 1 109 ? -5.874 9.091 14.302 1.00 95.94 109 GLU A C 1
ATOM 856 O O . GLU A 1 109 ? -6.410 8.442 13.398 1.00 95.94 109 GLU A O 1
ATOM 861 N N . GLU A 1 110 ? -4.725 9.749 14.140 1.00 97.12 110 GLU A N 1
ATOM 862 C CA . GLU A 1 110 ? -3.896 9.737 12.934 1.00 97.12 110 GLU A CA 1
ATOM 863 C C . GLU A 1 110 ? -2.474 9.322 13.327 1.00 97.12 110 GLU A C 1
ATOM 865 O O . GLU A 1 110 ? -1.807 9.992 14.123 1.00 97.12 110 GLU A O 1
ATOM 870 N N . LEU A 1 111 ? -1.990 8.224 12.747 1.00 97.81 111 LEU A N 1
ATOM 871 C CA . LEU A 1 111 ? -0.645 7.712 12.984 1.00 97.81 111 LEU A CA 1
ATOM 872 C C . LEU A 1 111 ? 0.176 7.744 11.697 1.00 97.81 111 LEU A C 1
ATOM 874 O O . LEU A 1 111 ? -0.258 7.264 10.650 1.00 97.81 111 LEU A O 1
ATOM 878 N N . GLU A 1 112 ? 1.402 8.260 11.788 1.00 97.75 112 GLU A N 1
ATOM 879 C CA . GLU A 1 112 ? 2.349 8.199 10.674 1.00 97.75 112 GLU A CA 1
ATOM 880 C C . GLU A 1 112 ? 2.675 6.737 10.337 1.00 97.75 112 GLU A C 1
ATOM 882 O O . GLU A 1 112 ? 3.110 5.952 11.186 1.00 97.75 112 GLU A O 1
ATOM 887 N N . GLY A 1 113 ? 2.485 6.381 9.071 1.00 96.75 113 GLY A N 1
ATOM 888 C CA . GLY A 1 113 ? 2.924 5.125 8.492 1.00 96.75 113 GLY A CA 1
ATOM 889 C C . GLY A 1 113 ? 4.301 5.244 7.827 1.00 96.75 113 GLY A C 1
ATOM 890 O O . GLY A 1 113 ? 4.956 6.292 7.845 1.00 96.75 113 GLY A O 1
ATOM 891 N N . PRO A 1 114 ? 4.782 4.152 7.218 1.00 97.12 114 PRO A N 1
ATOM 892 C CA . PRO A 1 114 ? 6.074 4.149 6.555 1.00 97.12 114 PRO A CA 1
ATOM 893 C C . PRO A 1 114 ? 6.048 4.844 5.195 1.00 97.12 114 PRO A C 1
ATOM 895 O O . PRO A 1 114 ? 5.009 5.066 4.578 1.00 97.12 114 PRO A O 1
ATOM 898 N N . VAL A 1 115 ? 7.248 5.128 4.692 1.00 98.00 115 VAL A N 1
ATOM 899 C CA . VAL A 1 115 ? 7.469 5.823 3.422 1.00 98.00 115 VAL A CA 1
ATOM 900 C C . VAL A 1 115 ? 8.184 4.901 2.436 1.00 98.00 115 VAL A C 1
ATOM 902 O O . VAL A 1 115 ? 9.221 4.324 2.770 1.00 98.00 115 VAL A O 1
ATOM 905 N N . MET A 1 116 ? 7.708 4.823 1.188 1.00 97.88 116 MET A N 1
ATOM 906 C CA . MET A 1 116 ? 8.359 4.058 0.112 1.00 97.88 116 MET A CA 1
ATOM 907 C C . MET A 1 116 ? 8.901 4.959 -1.009 1.00 97.88 116 MET A C 1
ATOM 909 O O . MET A 1 116 ? 8.475 4.918 -2.165 1.00 97.88 116 MET A O 1
ATOM 913 N N . LYS A 1 117 ? 9.955 5.726 -0.704 1.00 97.81 117 LYS A N 1
ATOM 914 C CA . LYS A 1 117 ? 10.571 6.678 -1.659 1.00 97.81 117 LYS A CA 1
ATOM 915 C C . LYS A 1 117 ? 11.021 6.041 -2.973 1.00 97.81 117 LYS A C 1
ATOM 917 O O . LYS A 1 117 ? 11.085 6.700 -4.010 1.00 97.81 117 LYS A O 1
ATOM 922 N N . ALA A 1 118 ? 11.392 4.760 -2.933 1.00 98.06 118 ALA A N 1
ATOM 923 C CA . ALA A 1 118 ? 11.780 4.028 -4.129 1.00 98.06 118 ALA A CA 1
ATOM 924 C C . ALA A 1 118 ? 10.601 3.873 -5.103 1.00 98.06 118 ALA A C 1
ATOM 926 O O . ALA A 1 118 ? 10.813 4.031 -6.305 1.00 98.06 118 ALA A O 1
ATOM 927 N N . PHE A 1 119 ? 9.382 3.639 -4.602 1.00 98.12 119 PHE A N 1
ATOM 928 C CA . PHE A 1 119 ? 8.176 3.567 -5.431 1.00 98.12 119 PHE A CA 1
ATOM 929 C C . PHE A 1 119 ? 7.845 4.934 -6.007 1.00 98.12 119 PHE A C 1
ATOM 931 O O . PHE A 1 119 ? 7.771 5.047 -7.227 1.00 98.12 119 PHE A O 1
ATOM 938 N N . ALA A 1 120 ? 7.797 5.984 -5.179 1.00 96.69 120 ALA A N 1
ATOM 939 C CA . ALA A 1 120 ? 7.553 7.351 -5.649 1.00 96.69 120 ALA A CA 1
ATOM 940 C C . ALA A 1 120 ? 8.534 7.775 -6.753 1.00 96.69 120 ALA A C 1
ATOM 942 O O . ALA A 1 120 ? 8.146 8.345 -7.769 1.00 96.69 120 ALA A O 1
ATOM 943 N N . LYS A 1 121 ? 9.818 7.419 -6.622 1.00 96.62 121 LYS A N 1
ATOM 944 C CA . LYS A 1 121 ? 10.821 7.706 -7.654 1.00 96.62 121 LYS A CA 1
ATOM 945 C C . LYS A 1 121 ? 10.561 6.970 -8.971 1.00 96.62 121 LYS A C 1
ATOM 947 O O . LYS A 1 121 ? 1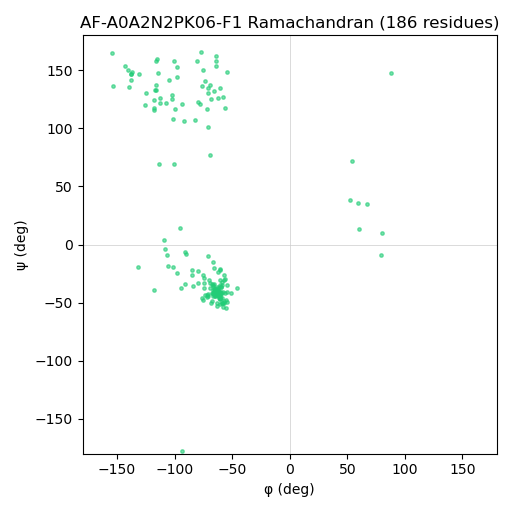0.860 7.516 -10.034 1.00 96.62 121 LYS A O 1
ATOM 952 N N . VAL A 1 122 ? 10.094 5.723 -8.922 1.00 97.00 122 VAL A N 1
ATOM 953 C CA . VAL A 1 122 ? 9.727 4.987 -10.140 1.00 97.00 122 VAL A CA 1
ATOM 954 C C . VAL A 1 122 ? 8.446 5.556 -10.732 1.00 97.00 122 VAL A C 1
ATOM 956 O O . VAL A 1 122 ? 8.427 5.822 -11.931 1.00 97.00 122 VAL A O 1
ATOM 959 N N . HIS A 1 123 ? 7.438 5.815 -9.901 1.00 96.12 123 HIS A N 1
ATOM 960 C CA . HIS A 1 123 ? 6.171 6.415 -10.298 1.00 96.12 123 HIS A CA 1
ATOM 961 C C . HIS A 1 123 ? 6.387 7.751 -11.006 1.00 96.12 123 HIS A C 1
ATOM 963 O O . HIS A 1 123 ? 6.041 7.876 -12.175 1.00 96.12 123 HIS A O 1
ATOM 969 N N . ALA A 1 124 ? 7.094 8.696 -10.384 1.00 95.12 124 ALA A N 1
ATOM 970 C CA . ALA A 1 124 ? 7.384 10.003 -10.972 1.00 95.12 124 ALA A CA 1
ATOM 971 C C . ALA A 1 124 ? 8.124 9.919 -12.317 1.00 95.12 124 ALA A C 1
ATOM 973 O O . ALA A 1 124 ? 8.037 10.825 -13.137 1.00 95.12 124 ALA A O 1
ATOM 974 N N . LYS A 1 125 ? 8.877 8.840 -12.552 1.00 95.38 125 LYS A N 1
ATOM 975 C CA . LYS A 1 125 ? 9.646 8.661 -13.783 1.00 95.38 125 LYS A CA 1
ATOM 976 C C . LYS A 1 125 ? 8.880 7.921 -14.880 1.00 95.38 125 LYS A C 1
ATOM 978 O O . LYS A 1 125 ? 9.131 8.181 -16.053 1.00 95.38 125 LYS A O 1
ATOM 983 N N . HIS A 1 126 ? 8.020 6.975 -14.513 1.00 95.12 126 HIS A N 1
ATOM 984 C CA . HIS A 1 126 ? 7.469 5.985 -15.442 1.00 95.12 126 HIS A CA 1
ATOM 985 C C . HIS A 1 126 ? 5.946 5.808 -15.373 1.00 95.12 126 HIS A C 1
ATOM 987 O O . HIS A 1 126 ? 5.397 5.280 -16.326 1.00 95.12 126 HIS A O 1
ATOM 993 N N . GLY A 1 127 ? 5.278 6.208 -14.288 1.00 89.50 127 GLY A N 1
ATOM 994 C CA . GLY A 1 127 ? 3.843 5.966 -14.065 1.00 89.50 127 GLY A CA 1
ATOM 995 C C . GLY A 1 127 ? 2.982 7.228 -13.955 1.00 89.50 127 GLY A C 1
ATOM 996 O O . GLY A 1 127 ? 1.876 7.270 -14.484 1.00 89.50 127 GLY A O 1
ATOM 997 N N . GLY A 1 128 ? 3.493 8.272 -13.299 1.00 86.25 128 GLY A N 1
ATOM 998 C CA . GLY A 1 128 ? 2.748 9.497 -13.018 1.00 86.25 128 GLY A CA 1
ATOM 999 C C . GLY A 1 128 ? 2.337 10.263 -14.277 1.00 86.25 128 GLY A C 1
ATOM 1000 O O . GLY A 1 128 ? 2.898 10.086 -15.360 1.00 86.25 128 GLY A O 1
ATOM 1001 N N . LEU A 1 129 ? 1.364 11.166 -14.137 1.00 82.69 129 LEU A N 1
ATOM 1002 C CA . LEU A 1 129 ? 0.873 11.969 -15.264 1.00 82.69 129 LEU A CA 1
ATOM 1003 C C . LEU A 1 129 ? 1.974 12.821 -15.914 1.00 82.69 129 LEU A C 1
ATOM 1005 O O . LEU A 1 129 ? 1.953 12.993 -17.131 1.00 82.69 129 LEU A O 1
ATOM 1009 N N . ASP A 1 130 ? 2.940 13.271 -15.111 1.00 83.00 130 ASP A N 1
ATOM 1010 C CA . ASP A 1 130 ? 4.102 14.066 -15.526 1.00 83.00 130 ASP A CA 1
ATOM 1011 C C . ASP A 1 130 ? 5.367 13.217 -15.793 1.00 83.00 130 ASP A C 1
ATOM 1013 O O . ASP A 1 130 ? 6.473 13.758 -15.867 1.00 83.00 130 ASP A O 1
ATOM 1017 N N . ALA A 1 131 ? 5.233 11.891 -15.907 1.00 86.00 131 ALA A N 1
ATOM 1018 C CA . ALA A 1 131 ? 6.352 10.991 -16.179 1.00 86.00 131 ALA A CA 1
ATOM 1019 C C . ALA A 1 131 ? 7.000 11.240 -17.554 1.00 86.00 131 ALA A C 1
ATOM 1021 O O . ALA A 1 131 ? 6.371 11.739 -18.486 1.00 86.00 131 ALA A O 1
ATOM 1022 N N . ASP A 1 132 ? 8.258 10.806 -17.700 1.00 83.19 132 ASP A N 1
ATOM 1023 C CA . ASP A 1 132 ? 8.978 10.846 -18.984 1.00 83.19 132 ASP A CA 1
ATOM 1024 C C . ASP A 1 132 ? 8.340 9.911 -20.037 1.00 83.19 132 ASP A C 1
ATOM 1026 O O . ASP A 1 132 ? 8.606 10.041 -21.232 1.00 83.19 132 ASP A O 1
ATOM 1030 N N . GLU A 1 133 ? 7.556 8.927 -19.587 1.00 82.56 133 GLU A N 1
ATOM 1031 C CA . GLU A 1 133 ? 6.886 7.939 -20.429 1.00 82.56 133 GLU A CA 1
ATOM 1032 C C . GLU A 1 133 ? 5.639 8.536 -21.096 1.00 82.56 133 GLU A C 1
ATOM 1034 O O . GLU A 1 133 ? 4.712 8.982 -20.422 1.00 82.56 133 GLU A O 1
ATOM 1039 N N . GLU A 1 134 ? 5.599 8.531 -22.430 1.00 80.81 134 GLU A N 1
ATOM 1040 C CA . GLU A 1 134 ? 4.486 9.122 -23.187 1.00 80.81 134 GLU A CA 1
ATOM 1041 C C . GLU A 1 134 ? 3.309 8.146 -23.356 1.00 80.81 134 GLU A C 1
ATOM 1043 O O . GLU A 1 134 ? 2.176 8.581 -23.583 1.00 80.81 134 GLU A O 1
ATOM 1048 N N . ASP A 1 135 ? 3.549 6.834 -23.242 1.00 89.31 135 ASP A N 1
ATOM 1049 C CA . ASP A 1 135 ? 2.508 5.820 -23.409 1.00 89.31 135 ASP A CA 1
ATOM 1050 C C . ASP A 1 135 ? 1.640 5.678 -22.146 1.00 89.31 135 ASP A C 1
ATOM 1052 O O . ASP A 1 135 ? 2.116 5.419 -21.041 1.00 89.31 135 ASP A O 1
ATOM 1056 N N . GLU A 1 136 ? 0.330 5.870 -22.302 1.00 88.88 136 GLU A N 1
ATOM 1057 C CA . GLU A 1 136 ? -0.640 5.785 -21.205 1.00 88.88 136 GLU A CA 1
ATOM 1058 C C . GLU A 1 136 ? -0.790 4.366 -20.645 1.00 88.88 136 GLU A C 1
ATOM 1060 O O . GLU A 1 136 ? -0.977 4.216 -19.439 1.00 88.88 136 GLU A O 1
ATOM 1065 N N . SER A 1 137 ? -0.667 3.333 -21.483 1.00 90.50 137 SER A N 1
ATOM 1066 C CA . SER A 1 137 ? -0.782 1.935 -21.046 1.00 90.50 137 SER A CA 1
ATOM 1067 C C . SER A 1 137 ? 0.433 1.541 -20.212 1.00 90.50 137 SER A C 1
ATOM 1069 O O . SER A 1 137 ? 0.275 0.980 -19.130 1.00 90.50 137 SER A O 1
ATOM 1071 N N . SER A 1 138 ? 1.632 1.926 -20.662 1.00 93.31 138 SER A N 1
ATOM 1072 C CA . SER A 1 138 ? 2.882 1.766 -19.912 1.00 93.31 138 SER A CA 1
ATOM 1073 C C . SER A 1 138 ? 2.812 2.468 -18.554 1.00 93.31 138 SER A C 1
ATOM 1075 O O . SER A 1 138 ? 3.047 1.839 -17.518 1.00 93.31 138 SER A O 1
ATOM 1077 N N . ARG A 1 139 ? 2.394 3.744 -18.534 1.00 93.44 139 ARG A N 1
ATOM 1078 C CA . ARG A 1 139 ? 2.208 4.508 -17.291 1.00 93.44 139 ARG A CA 1
ATOM 1079 C C . ARG A 1 139 ? 1.232 3.830 -16.335 1.00 93.44 139 ARG A C 1
ATOM 1081 O O . ARG A 1 139 ? 1.568 3.600 -15.175 1.00 93.44 139 ARG A O 1
ATOM 1088 N N . GLY A 1 140 ? 0.058 3.453 -16.841 1.00 93.19 140 GLY A N 1
ATOM 1089 C CA . GLY A 1 140 ? -0.963 2.752 -16.067 1.00 93.19 140 GLY A CA 1
ATOM 1090 C C . GLY A 1 140 ? -0.440 1.446 -15.472 1.00 93.19 140 GLY A C 1
ATOM 1091 O O . GLY A 1 140 ? -0.569 1.233 -14.270 1.00 93.19 140 GLY A O 1
ATOM 1092 N N . ALA A 1 141 ? 0.217 0.606 -16.275 1.00 95.50 141 ALA A N 1
ATOM 1093 C CA . ALA A 1 141 ? 0.763 -0.671 -15.820 1.00 95.50 141 ALA A CA 1
ATOM 1094 C C . ALA A 1 141 ? 1.849 -0.503 -14.743 1.00 95.50 141 ALA A C 1
ATOM 1096 O O . ALA A 1 141 ? 1.878 -1.260 -13.772 1.00 95.50 141 ALA A O 1
ATOM 1097 N N . VAL A 1 142 ? 2.710 0.513 -14.869 1.00 96.75 142 VAL A N 1
ATOM 1098 C CA . VAL A 1 142 ? 3.704 0.854 -13.839 1.00 96.75 142 VAL A CA 1
ATOM 1099 C C . VAL A 1 142 ? 3.025 1.265 -12.538 1.00 96.75 142 VAL A C 1
ATOM 1101 O O . VAL A 1 142 ? 3.376 0.741 -11.480 1.00 96.75 142 VAL A O 1
ATOM 1104 N N . THR A 1 143 ? 2.061 2.184 -12.605 1.00 95.81 143 THR A N 1
ATOM 1105 C CA . THR A 1 143 ? 1.340 2.671 -11.424 1.00 95.81 143 THR A CA 1
ATOM 1106 C C . THR A 1 143 ? 0.600 1.536 -10.727 1.00 95.81 143 THR A C 1
ATOM 1108 O O . THR A 1 143 ? 0.763 1.353 -9.523 1.00 95.81 143 THR A O 1
ATOM 1111 N N . LEU A 1 144 ? -0.125 0.707 -11.477 1.00 96.44 144 LEU A N 1
ATOM 1112 C CA . LEU A 1 144 ? -0.854 -0.437 -10.930 1.00 96.44 144 LEU A CA 1
ATOM 1113 C C . LEU A 1 144 ? 0.074 -1.462 -10.297 1.00 96.44 144 LEU A C 1
ATOM 1115 O O . LEU A 1 144 ? -0.253 -1.994 -9.242 1.00 96.44 144 LEU A O 1
ATOM 1119 N N . TYR A 1 145 ? 1.242 -1.719 -10.892 1.00 98.00 145 TYR A N 1
ATOM 1120 C CA . TYR A 1 145 ? 2.187 -2.640 -10.278 1.00 98.00 145 TYR A CA 1
ATOM 1121 C C . TYR A 1 145 ? 2.720 -2.098 -8.952 1.00 98.00 145 TYR A C 1
ATOM 1123 O O . TYR A 1 145 ? 2.756 -2.836 -7.971 1.00 98.00 145 TYR A O 1
ATOM 1131 N N . LEU A 1 146 ? 3.056 -0.810 -8.868 1.00 98.25 146 LEU A N 1
ATOM 1132 C CA . LEU A 1 146 ? 3.468 -0.198 -7.601 1.00 98.25 146 LEU A CA 1
ATOM 1133 C C . LEU A 1 146 ? 2.355 -0.263 -6.542 1.00 98.25 146 LEU A C 1
ATOM 1135 O O . LEU A 1 146 ? 2.629 -0.676 -5.416 1.00 98.25 146 LEU A O 1
ATOM 1139 N N . ILE A 1 147 ? 1.109 0.049 -6.915 1.00 97.56 147 ILE A N 1
ATOM 1140 C CA . ILE A 1 147 ? -0.060 -0.077 -6.033 1.00 97.56 147 ILE A CA 1
ATOM 1141 C C . ILE A 1 147 ? -0.225 -1.526 -5.558 1.00 97.56 147 ILE A C 1
ATOM 1143 O O . ILE A 1 147 ? -0.309 -1.769 -4.356 1.00 97.56 147 ILE A O 1
ATOM 1147 N N . ALA A 1 148 ? -0.215 -2.501 -6.471 1.00 97.88 148 ALA A N 1
ATOM 1148 C CA . ALA A 1 148 ? -0.357 -3.917 -6.140 1.00 97.88 148 ALA A CA 1
ATOM 1149 C C . ALA A 1 148 ? 0.710 -4.373 -5.135 1.00 97.88 148 ALA A C 1
ATOM 1151 O O . ALA A 1 148 ? 0.396 -5.074 -4.174 1.00 97.88 148 ALA A O 1
ATOM 1152 N N . ARG A 1 149 ? 1.964 -3.925 -5.298 1.00 98.31 149 ARG A N 1
ATOM 1153 C CA . ARG A 1 149 ? 3.035 -4.210 -4.332 1.00 98.31 149 ARG A CA 1
ATOM 1154 C C . ARG A 1 149 ? 2.788 -3.561 -2.971 1.00 98.31 149 ARG A C 1
ATOM 1156 O O . ARG A 1 149 ? 3.082 -4.187 -1.953 1.00 98.31 149 ARG A O 1
ATOM 1163 N N . THR A 1 150 ? 2.249 -2.343 -2.928 1.00 98.38 150 THR A N 1
ATOM 1164 C CA . THR A 1 150 ? 1.865 -1.680 -1.673 1.00 98.38 150 THR A CA 1
ATOM 1165 C C . THR A 1 150 ? 0.766 -2.457 -0.960 1.00 98.38 150 THR A C 1
ATOM 1167 O O . THR A 1 150 ? 0.963 -2.855 0.186 1.00 98.38 150 THR A O 1
ATOM 1170 N N . LEU A 1 151 ? -0.339 -2.764 -1.642 1.00 97.81 151 LEU A N 1
ATOM 1171 C CA . LEU A 1 151 ? -1.459 -3.510 -1.060 1.00 97.81 151 LEU A CA 1
ATOM 1172 C C . LEU A 1 151 ? -1.050 -4.916 -0.615 1.00 97.81 151 LEU A C 1
ATOM 1174 O O . LEU A 1 151 ? -1.482 -5.377 0.440 1.00 97.81 151 LEU A O 1
ATOM 1178 N N . ALA A 1 152 ? -0.167 -5.577 -1.366 1.00 97.56 152 ALA A N 1
ATOM 1179 C CA . ALA A 1 152 ? 0.399 -6.861 -0.973 1.00 97.56 152 ALA A CA 1
ATOM 1180 C C . ALA A 1 152 ? 1.219 -6.749 0.327 1.00 97.56 152 ALA A C 1
ATOM 1182 O O . ALA A 1 152 ? 1.146 -7.633 1.179 1.00 97.56 152 ALA A O 1
ATOM 1183 N N . CYS A 1 153 ? 1.972 -5.661 0.527 1.00 98.06 153 CYS A N 1
ATOM 1184 C CA . CYS A 1 153 ? 2.675 -5.417 1.792 1.00 98.06 153 CYS A CA 1
ATOM 1185 C C . CYS A 1 153 ? 1.703 -5.166 2.952 1.00 98.06 153 CYS A C 1
ATOM 1187 O O . CYS A 1 153 ? 1.890 -5.750 4.018 1.00 98.06 153 CYS A O 1
ATOM 1189 N N . VAL A 1 154 ? 0.660 -4.354 2.744 1.00 97.25 154 VAL A N 1
ATOM 1190 C CA . VAL A 1 154 ? -0.358 -4.077 3.775 1.00 97.25 154 VAL A CA 1
ATOM 1191 C C . VAL A 1 154 ? -1.109 -5.356 4.149 1.00 97.25 154 VAL A C 1
ATOM 1193 O O . VAL A 1 154 ? -1.271 -5.647 5.329 1.00 97.25 154 VAL A O 1
ATOM 1196 N N . SER A 1 155 ? -1.481 -6.175 3.163 1.00 95.38 155 SER A N 1
ATOM 1197 C CA . SER A 1 155 ? -2.163 -7.457 3.387 1.00 95.38 155 SER A CA 1
ATOM 1198 C C . SER A 1 155 ? -1.300 -8.419 4.208 1.00 95.38 155 SER A C 1
ATOM 1200 O O . SER A 1 155 ? -1.758 -8.964 5.210 1.00 95.38 155 SER A O 1
ATOM 1202 N N . ARG A 1 156 ? -0.009 -8.555 3.871 1.00 95.50 156 ARG A N 1
ATOM 1203 C CA . ARG A 1 156 ? 0.936 -9.367 4.661 1.00 95.50 156 ARG A CA 1
ATOM 1204 C C . ARG A 1 156 ? 1.133 -8.822 6.077 1.00 95.50 156 ARG A C 1
ATOM 1206 O O . ARG A 1 156 ? 1.252 -9.605 7.020 1.00 95.50 156 ARG A O 1
ATOM 1213 N N . ALA A 1 157 ? 1.169 -7.500 6.241 1.00 95.81 157 ALA A N 1
ATOM 1214 C CA . ALA A 1 157 ? 1.239 -6.881 7.561 1.00 95.81 157 ALA A CA 1
ATOM 1215 C C . ALA A 1 157 ? -0.018 -7.186 8.389 1.00 95.81 157 ALA A C 1
ATOM 1217 O O . ALA A 1 157 ? 0.086 -7.563 9.556 1.00 95.81 157 ALA A O 1
ATOM 1218 N N . ALA A 1 158 ? -1.197 -7.132 7.769 1.00 92.88 158 ALA A N 1
ATOM 1219 C CA . ALA A 1 158 ? -2.470 -7.467 8.397 1.00 92.88 158 ALA A CA 1
ATOM 1220 C C . ALA A 1 158 ? -2.567 -8.946 8.800 1.00 92.88 158 ALA A C 1
ATOM 1222 O O . ALA A 1 158 ? -3.049 -9.266 9.889 1.00 92.88 158 ALA A O 1
ATOM 1223 N N . GLU A 1 159 ? -2.079 -9.863 7.963 1.00 91.19 159 GLU A N 1
ATOM 1224 C CA . GLU A 1 159 ? -1.992 -11.290 8.298 1.00 91.19 159 GLU A CA 1
ATOM 1225 C C . GLU A 1 159 ? -1.111 -11.543 9.529 1.00 91.19 159 GLU A C 1
ATOM 1227 O O . GLU A 1 159 ? -1.411 -12.420 10.349 1.00 91.19 159 GLU A O 1
ATOM 1232 N N . GLN A 1 160 ? -0.031 -10.770 9.666 1.00 90.50 160 GLN A N 1
ATOM 1233 C CA . GLN A 1 160 ? 0.889 -10.866 10.793 1.00 90.50 160 GLN A CA 1
ATOM 1234 C C . GLN A 1 160 ? 0.310 -10.243 12.070 1.00 90.50 160 GLN A C 1
ATOM 1236 O O . GLN A 1 160 ? 0.378 -10.878 13.125 1.00 90.50 160 GLN A O 1
ATOM 1241 N N . ALA A 1 161 ? -0.246 -9.033 11.978 1.00 87.81 161 ALA A N 1
ATOM 1242 C CA . ALA A 1 161 ? -0.769 -8.276 13.115 1.00 87.81 161 ALA A CA 1
ATOM 1243 C C . ALA A 1 161 ? -2.112 -8.823 13.628 1.00 87.81 161 ALA A C 1
ATOM 1245 O O . ALA A 1 161 ? -2.378 -8.763 14.823 1.00 87.81 161 ALA A O 1
ATOM 1246 N N . ARG A 1 162 ? -2.916 -9.434 12.744 1.00 84.25 162 ARG A N 1
ATOM 1247 C CA . ARG A 1 162 ? -4.249 -9.994 13.028 1.00 84.25 162 ARG A CA 1
ATOM 1248 C C . ARG A 1 162 ? -5.202 -8.978 13.684 1.00 84.25 162 ARG A C 1
ATOM 1250 O O . ARG A 1 162 ? -5.550 -9.158 14.849 1.00 84.25 162 ARG A O 1
ATOM 1257 N N . PRO A 1 163 ? -5.692 -7.973 12.937 1.00 78.06 163 PRO A N 1
ATOM 1258 C CA . PRO A 1 163 ? -6.744 -7.066 13.402 1.00 78.06 163 PRO A CA 1
ATOM 1259 C C . PRO A 1 163 ? -8.085 -7.814 13.511 1.00 78.06 163 PRO A C 1
ATOM 1261 O O . PRO A 1 163 ? -8.920 -7.790 12.611 1.00 78.06 163 PRO A O 1
ATOM 1264 N N . GLU A 1 164 ? -8.259 -8.609 14.566 1.00 83.38 164 GLU A N 1
ATOM 1265 C CA . GLU A 1 164 ? -9.512 -9.311 14.853 1.00 83.38 164 GLU A CA 1
ATOM 1266 C C . GLU A 1 164 ? -10.579 -8.304 15.292 1.00 83.38 164 GLU A C 1
ATOM 1268 O O . GLU A 1 164 ? -10.324 -7.472 16.152 1.00 83.38 164 GLU A O 1
ATOM 1273 N N . GLY A 1 165 ? -11.768 -8.373 14.689 1.00 87.12 165 GLY A N 1
ATOM 1274 C CA . GLY A 1 165 ? -12.877 -7.464 14.999 1.00 87.12 165 GLY A CA 1
ATOM 1275 C C . GLY A 1 165 ? -12.795 -6.077 14.354 1.00 87.12 165 GLY A C 1
ATOM 1276 O O . GLY A 1 165 ? -13.791 -5.369 14.390 1.00 87.12 165 GLY A O 1
ATOM 1277 N N . LEU A 1 166 ? -11.675 -5.720 13.718 1.00 92.75 166 LEU A N 1
ATOM 1278 C CA . LEU A 1 166 ? -11.502 -4.445 13.018 1.00 92.75 166 LEU A CA 1
ATOM 1279 C C . LEU A 1 166 ? -11.581 -4.623 11.502 1.00 92.75 166 LEU A C 1
ATOM 1281 O O . LEU A 1 166 ? -11.026 -5.579 10.942 1.00 92.75 166 LEU A O 1
ATOM 1285 N N . ALA A 1 167 ? -12.211 -3.663 10.832 1.00 94.69 167 ALA A N 1
ATOM 1286 C CA . ALA A 1 167 ? -12.070 -3.515 9.393 1.00 94.69 167 ALA A CA 1
ATOM 1287 C C . ALA A 1 167 ? -10.711 -2.887 9.065 1.00 94.69 167 ALA A C 1
ATOM 1289 O O . ALA A 1 167 ? -10.289 -1.923 9.700 1.00 94.69 167 ALA A O 1
ATOM 1290 N N . LEU A 1 168 ? -10.030 -3.418 8.051 1.00 95.56 168 LEU A N 1
ATOM 1291 C CA . LEU A 1 168 ? -8.822 -2.819 7.498 1.00 95.56 168 LEU A CA 1
ATOM 1292 C C . LEU A 1 168 ? -9.070 -2.445 6.044 1.00 95.56 168 LEU A C 1
ATOM 1294 O O . LEU A 1 168 ? -9.291 -3.311 5.190 1.00 95.56 168 LEU A O 1
ATOM 1298 N N . CYS A 1 169 ? -8.978 -1.152 5.770 1.00 96.12 169 CYS A N 1
ATOM 1299 C CA . CYS A 1 169 ? -9.100 -0.596 4.434 1.00 96.12 169 CYS A CA 1
ATOM 1300 C C . CYS A 1 169 ? -7.789 0.053 3.991 1.00 96.12 169 CYS A C 1
ATOM 1302 O O . CYS A 1 169 ? -6.942 0.401 4.814 1.00 96.12 169 CYS A O 1
ATOM 1304 N N . ALA A 1 170 ? -7.626 0.225 2.684 1.00 96.44 170 ALA A N 1
ATOM 1305 C CA . ALA A 1 170 ? -6.530 0.984 2.111 1.00 96.44 170 ALA A CA 1
ATOM 1306 C C . ALA A 1 170 ? -6.985 1.820 0.912 1.00 96.44 170 ALA A C 1
ATOM 1308 O O . ALA A 1 170 ? -7.895 1.436 0.173 1.00 96.44 170 ALA A O 1
ATOM 1309 N N . CYS A 1 171 ? -6.318 2.946 0.702 1.00 95.75 171 CYS A N 1
ATOM 1310 C CA . CYS A 1 171 ? -6.507 3.808 -0.457 1.00 95.75 171 CYS A CA 1
ATOM 1311 C C . CYS A 1 171 ? -5.239 4.618 -0.738 1.00 95.75 171 CYS A C 1
ATOM 1313 O O . CYS A 1 171 ? -4.344 4.716 0.102 1.00 95.75 171 CYS A O 1
ATOM 1315 N N . PHE A 1 172 ? -5.160 5.205 -1.927 1.00 95.19 172 PHE A N 1
ATOM 1316 C CA . PHE A 1 172 ? -4.240 6.308 -2.179 1.00 95.19 172 PHE A CA 1
ATOM 1317 C C . PHE A 1 172 ? -4.963 7.655 -2.133 1.00 95.19 172 PHE A C 1
ATOM 1319 O O . PHE A 1 172 ? -6.170 7.734 -2.364 1.00 95.19 172 PHE A O 1
ATOM 1326 N N . THR A 1 173 ? -4.216 8.732 -1.899 1.00 92.94 173 THR A N 1
ATOM 1327 C CA . THR A 1 173 ? -4.791 10.079 -1.811 1.00 92.94 173 THR A CA 1
ATOM 1328 C C . THR A 1 173 ? -5.539 10.487 -3.076 1.00 92.94 173 THR A C 1
ATOM 1330 O O . THR A 1 173 ? -5.008 10.447 -4.188 1.00 92.94 173 THR A O 1
ATOM 1333 N N . GLY A 1 174 ? -6.793 10.910 -2.892 1.00 86.31 174 GLY A N 1
ATOM 1334 C CA . GLY A 1 174 ? -7.694 11.300 -3.978 1.00 86.31 174 GLY A CA 1
ATOM 1335 C C . GLY A 1 174 ? -8.359 10.130 -4.709 1.00 86.31 174 GLY A C 1
ATOM 1336 O O . GLY A 1 174 ? -8.964 10.348 -5.758 1.00 86.31 174 GLY A O 1
ATOM 1337 N N . GLN A 1 175 ? -8.242 8.905 -4.192 1.00 86.94 175 GLN A N 1
ATOM 1338 C CA . GLN A 1 175 ? -9.018 7.757 -4.652 1.00 86.94 175 GLN A CA 1
ATOM 1339 C C . GLN A 1 175 ? -10.489 7.897 -4.237 1.00 86.94 175 GLN A C 1
ATOM 1341 O O . GLN A 1 175 ? -10.780 8.206 -3.088 1.00 86.94 175 GLN A O 1
ATOM 1346 N N . ASP A 1 176 ? -11.413 7.619 -5.161 1.00 79.81 176 ASP A N 1
ATOM 1347 C CA . ASP A 1 176 ? -12.850 7.819 -4.923 1.00 79.81 176 ASP A CA 1
ATOM 1348 C C . ASP A 1 176 ? -13.463 6.834 -3.909 1.00 79.81 176 ASP A C 1
ATOM 1350 O O . ASP A 1 176 ? -14.437 7.180 -3.252 1.00 79.81 176 ASP A O 1
ATOM 1354 N N . ALA A 1 177 ? -12.951 5.602 -3.810 1.00 85.00 177 ALA A N 1
ATOM 1355 C CA . ALA A 1 177 ? -13.523 4.562 -2.950 1.00 85.00 177 ALA A CA 1
ATOM 1356 C C . ALA A 1 177 ? -12.440 3.779 -2.210 1.00 85.00 177 ALA A C 1
ATOM 1358 O O . ALA A 1 177 ? -11.423 3.423 -2.807 1.00 85.00 177 ALA A O 1
ATOM 1359 N N . LEU A 1 178 ? -12.688 3.429 -0.951 1.00 89.06 178 LEU A N 1
ATOM 1360 C CA . LEU A 1 178 ? -11.772 2.645 -0.128 1.00 89.06 178 LEU A CA 1
ATOM 1361 C C . LEU A 1 178 ? -11.761 1.174 -0.558 1.00 89.06 178 LEU A C 1
ATOM 1363 O O . LEU A 1 178 ? -12.804 0.566 -0.836 1.00 89.06 178 LEU A O 1
ATOM 1367 N N . TRP A 1 179 ? -10.581 0.561 -0.557 1.00 93.62 179 TRP A N 1
ATOM 1368 C CA . TRP A 1 179 ? -10.440 -0.875 -0.778 1.00 93.62 179 TRP A CA 1
ATOM 1369 C C . TRP A 1 179 ? -10.421 -1.622 0.550 1.00 93.62 179 TRP A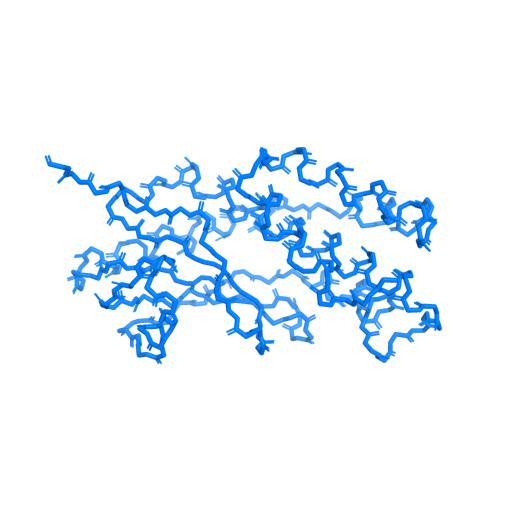 C 1
ATOM 1371 O O . TRP A 1 179 ? -9.560 -1.378 1.393 1.00 93.62 179 TRP A O 1
ATOM 1381 N N . ARG A 1 180 ? -11.368 -2.546 0.735 1.00 91.56 180 ARG A N 1
ATOM 1382 C CA . ARG A 1 180 ? -11.482 -3.370 1.943 1.00 91.56 180 ARG A CA 1
ATOM 1383 C C . ARG A 1 180 ? -10.515 -4.546 1.831 1.00 91.56 180 ARG A C 1
ATOM 1385 O O . ARG A 1 180 ? -10.757 -5.473 1.066 1.00 91.56 180 ARG A O 1
ATOM 1392 N N . LEU A 1 181 ? -9.421 -4.512 2.588 1.00 91.19 181 LEU A N 1
ATOM 1393 C CA . LEU A 1 181 ? -8.463 -5.624 2.657 1.00 91.19 181 LEU A CA 1
ATOM 1394 C C . LEU A 1 181 ? -8.971 -6.730 3.579 1.00 91.19 181 LEU A C 1
ATOM 1396 O O . LEU A 1 181 ? -8.695 -7.911 3.376 1.00 91.19 181 LEU A O 1
ATOM 1400 N N . ARG A 1 182 ? -9.702 -6.332 4.620 1.00 88.75 182 ARG A N 1
ATOM 1401 C CA . ARG A 1 182 ? -10.310 -7.229 5.592 1.00 88.75 182 ARG A CA 1
ATOM 1402 C C . ARG A 1 182 ? -11.531 -6.566 6.202 1.00 88.75 182 ARG A C 1
ATOM 1404 O O . ARG A 1 182 ? -11.463 -5.412 6.610 1.00 88.75 182 ARG A O 1
ATOM 1411 N N . GLU A 1 183 ? -12.601 -7.332 6.335 1.00 86.62 183 GLU A N 1
ATOM 1412 C CA . GLU A 1 183 ? -13.783 -6.935 7.096 1.00 86.62 183 GLU A CA 1
ATOM 1413 C C . GLU A 1 183 ? -13.931 -7.851 8.318 1.00 86.62 183 GLU A C 1
ATOM 1415 O O . GLU A 1 183 ? -13.552 -9.032 8.253 1.00 86.62 183 GLU A O 1
ATOM 1420 N N . PRO A 1 184 ? -14.463 -7.344 9.441 1.00 79.19 184 PRO A N 1
ATOM 1421 C CA . PRO A 1 184 ? -14.931 -8.209 10.507 1.00 79.19 184 PRO A CA 1
ATOM 1422 C C . PRO A 1 184 ? -16.051 -9.098 9.951 1.00 79.19 184 PRO A C 1
ATOM 1424 O O . PRO A 1 184 ? -16.920 -8.643 9.210 1.00 79.19 184 PRO A O 1
ATOM 1427 N N . HIS A 1 185 ? -16.011 -10.393 10.263 1.00 63.38 185 HIS A N 1
ATOM 1428 C CA . HIS A 1 185 ? -17.135 -11.268 9.947 1.00 63.38 185 HIS A CA 1
ATOM 1429 C C . HIS A 1 185 ? -18.320 -10.868 10.825 1.00 63.38 185 HIS A C 1
ATOM 1431 O O . HIS A 1 185 ? -18.185 -10.883 12.048 1.00 63.38 185 HIS A O 1
ATOM 1437 N N . ASP A 1 186 ? -19.469 -10.583 10.212 1.00 52.66 186 ASP A N 1
ATOM 1438 C CA . ASP A 1 186 ? -20.737 -10.521 10.934 1.00 52.66 186 ASP A CA 1
ATOM 1439 C C . ASP A 1 186 ? -20.953 -11.859 11.661 1.00 52.66 186 ASP A C 1
ATOM 1441 O O . ASP A 1 186 ? -21.030 -12.924 11.037 1.00 52.66 186 ASP A O 1
ATOM 1445 N N . GLU A 1 187 ? -21.017 -11.834 12.994 1.00 41.94 187 GLU A N 1
ATOM 1446 C CA . GLU A 1 187 ? -21.576 -12.956 13.744 1.00 41.94 187 GLU A CA 1
ATOM 1447 C C . GLU A 1 187 ? -23.098 -12.973 13.499 1.00 41.94 187 GLU A C 1
ATOM 1449 O O . GLU A 1 187 ? -23.831 -12.176 14.084 1.00 41.94 187 GLU A O 1
ATOM 1454 N N . ASP A 1 188 ? -23.553 -13.864 12.606 1.00 36.47 188 ASP A N 1
ATOM 1455 C CA . ASP A 1 188 ? -24.973 -14.225 12.400 1.00 36.47 188 ASP A CA 1
ATOM 1456 C C . ASP A 1 188 ? -25.695 -14.640 13.706 1.00 36.47 188 ASP A C 1
ATOM 1458 O O . ASP A 1 188 ? -25.152 -15.476 14.475 1.00 36.47 188 ASP A O 1
#

Radius of gyration: 16.22 Å; Cα contacts (8 Å, |Δi|>4): 322; chains: 1; bounding box: 39×28×47 Å

Secondary structure (DSSP, 8-state):
--HHHHHHHHHHHHHHS-HHHHHHHHHHHHHHHT-HHHHHHHHTS--HHHHHHHHHHHHHHHHHHHHHT--EEEEEEETTTTTEEEEEEES----GGG---GGGSS-SEEEEEEE-HHHHHHHHHHTSTTSS---HHHHHHHHHHHHHHHHHHHHHHHHHH--TT-EEEEEETT-SS-EEEE-PPP--

Solvent-accessible surface area (backbone atoms only — not comparable to full-atom values): 9927 Å² total; per-residue (Å²): 129,58,65,66,63,51,50,56,49,48,56,53,41,64,77,76,38,56,49,71,56,42,36,52,54,31,38,51,44,9,29,74,52,49,31,59,70,52,30,48,57,57,67,70,54,84,54,66,66,50,33,52,40,39,32,57,37,50,46,51,49,49,52,51,22,62,76,71,64,32,34,28,37,38,38,39,28,30,63,85,59,42,26,33,27,34,36,35,26,11,58,49,74,59,59,75,93,72,74,50,67,71,44,66,76,56,59,82,46,80,41,80,42,42,61,40,49,70,54,19,56,47,28,53,45,40,21,40,97,81,19,82,49,85,51,66,57,22,11,42,26,42,41,50,28,52,49,41,47,50,54,27,35,52,50,54,22,44,70,71,62,53,68,77,75,30,26,35,33,38,43,47,73,90,57,93,66,75,41,75,81,38,70,50,77,82,84,126

pLDDT: mean 92.36, std 8.95, range [36.47, 98.5]

Sequence (188 aa):
MMIYDLLDELKNDLHELEPDALEAKYHGMAEDEAGEKIAKQIADISVSDYQSDLCDALSQAMEAADDEGCEAIVFEYDMDADWAGWFYVCGDYAHEAVADDDWADEHEEELEGPVMKAFAKVHAKHGGLDADEEDESSRGAVTLYLIARTLACVSRAAEQARPEGLALCACFTGQDALWRLREPHDED

Foldseek 3Di:
DDLVVVVVVLLVCLVVDALVVLLVVLLVLLCVQQNPVLSVLLVPDDCVVQLVQLLVQVLVLLVVCVVVVAAEWEWEFALQPQRWIKIFGFRDDDDVVVVDPCSRVDGPDITTGDGNNSLSVSLCAFADPNHPDPDNSNNSSSNSSSVSNVSSSNLVSCVVSVSASHWYWYDYPPDPDIRTSDHHDPPD

Nearest PDB structures (foldseek):
  1nhj-assembly1_A-2  TM=3.504E-01  e=2.973E-01  Escherichia coli K-12
  5akc-assembly2_G  TM=3.985E-01  e=1.955E+00  Escherichia coli K-12
  4p7a-assembly1_A-2  TM=3.884E-01  e=1.849E+00  Homo sapiens
  1h7u-assembly1_A  TM=3.552E-01  e=2.184E+00  Homo sapiens
  7aic-assembly1_C  TM=3.713E-01  e=5.012E+00  Escherichia coli K-12